Protein AF-A0AAW4ZM92-F1 (afdb_monomer_lite)

Secondary structure (DSSP, 8-state):
-PPEEEEEE-TTSHHHHTT--TTPEEEEETTB--SSHHHHHHHHHH-SEEEEEEEETTEEEEEEEE-SSTTS--SEEEEEE----S---GGGTSTTS--SS-----SSHHHHHHHHTTSS-----PPP----------TTS--PPTT----SSHHHHHHHHHHHHTT-----TT---------EEEEE--SSSEEEEEETTT--EEEEEHHHHHHS-TTT---SS-GGGGSPP---HHHHHHHHHHHHHHHHT--GGGPEEEEE-TT-PEEEEEE-TTT--EEEEEEEE-TTS-EEEEEEEETTTTEE---EEEEEEEEEEETTTTEEEEEPTTSS-EEEEE-

Sequence (343 aa):
MKDIYKITVMPNSRAENAGLRSGDILCSLNGMVFYNIEHCQDYFAKNNQIRIMVKRGNKALTYQISREHQKDPFGVTITRSSEPNSIPPLMTILSNLFLLKQGRYILVGVVAFISFLFLLNTSSNNPTPKTTVNSNIKNTDPYIPEGSLFCLSKSAFDQQISMLSSGTTQYADKCFSSGANIPITIDDRSFTGANKVTLLTNGKTWFVPYEAIHYGYKDTAKFKKDASLLAKVGLDNNQKAEICKSYIGSIFGRSPKIIEHYDTDDQGFVYVKYARKSDNSLWRYRCNFSPDNRQIIWSGFILPDQVWGRWRDEDTVTITYDDSKKLATLGIPLSTDKLTLKI

Radius of gyration: 29.54 Å; chains: 1; bounding box: 55×68×90 Å

Foldseek 3Di:
DQWWKFKDAAPPAQCVVQPDHGGWTWADKPPDGDRDQVVVVVVQLPDQKIWTWTDDPNDIDITIGGDPDSPGHNRIDIDTDDPPPDDPPPVVVVVVVPPPDDDDDDDPPPVVVVVVVVPPDDDDDDDDDPPPPPPPDDPPADDDDPPPADDPDPVSVVVVVVNVVVVRDDDDPPRADPLDPWDWAFPADDPAFWTWIATLQFRDIDTDGNCCVPVRCPPPPPPDDPCVVQAQDDDDLVRVLLVVLVQVCLQVVHDSVQKDFDDADPQGKTKIWGQDPVPRDIWIKIWDAGRSRQKIWMWTQDPPVRDTDDIPPVQIWGWDADPVQQKIWTDRRPDPDIDIDHD

Structure (mmCIF, N/CA/C/O backbone):
data_AF-A0AAW4ZM92-F1
#
_entry.id   AF-A0AAW4ZM92-F1
#
loop_
_atom_site.group_PDB
_atom_site.id
_atom_site.type_symbol
_atom_site.label_atom_id
_atom_site.label_alt_id
_atom_site.label_comp_id
_atom_site.label_asym_id
_atom_site.label_entity_id
_atom_site.label_seq_id
_atom_site.pdbx_PDB_ins_code
_atom_site.Cartn_x
_atom_site.Cartn_y
_atom_site.Cartn_z
_atom_site.occupancy
_atom_site.B_iso_or_equiv
_atom_site.auth_seq_id
_atom_site.auth_comp_id
_atom_site.auth_asym_id
_atom_site.auth_atom_id
_atom_site.pdbx_PDB_model_num
ATOM 1 N N . MET A 1 1 ? -6.250 -4.482 -14.636 1.00 50.06 1 MET A N 1
ATOM 2 C CA . MET A 1 1 ? -5.285 -5.224 -15.482 1.00 50.06 1 MET A CA 1
ATOM 3 C C . MET A 1 1 ? -3.944 -4.522 -15.410 1.00 50.06 1 MET A C 1
ATOM 5 O O . MET A 1 1 ? -3.931 -3.300 -15.400 1.00 50.06 1 MET A O 1
ATOM 9 N N . LYS A 1 2 ? -2.842 -5.268 -15.284 1.00 68.38 2 LYS A N 1
ATOM 10 C CA . LYS A 1 2 ? -1.492 -4.690 -15.328 1.00 68.38 2 LYS A CA 1
ATOM 11 C C . LYS A 1 2 ? -1.142 -4.446 -16.793 1.00 68.38 2 LYS A C 1
ATOM 13 O O . LYS A 1 2 ? -1.252 -5.376 -17.585 1.00 68.38 2 LYS A O 1
ATOM 18 N N . ASP A 1 3 ? -0.743 -3.227 -17.140 1.00 82.12 3 ASP A N 1
ATOM 19 C CA . ASP A 1 3 ? -0.302 -2.927 -18.500 1.00 82.12 3 ASP A CA 1
ATOM 20 C C . ASP A 1 3 ? 0.930 -3.752 -18.873 1.00 82.12 3 ASP A C 1
ATOM 22 O O . ASP A 1 3 ? 1.865 -3.904 -18.082 1.00 82.12 3 ASP A O 1
ATOM 26 N N . ILE A 1 4 ? 0.904 -4.305 -20.085 1.00 90.31 4 ILE A N 1
ATOM 27 C CA . ILE A 1 4 ? 1.989 -5.104 -20.646 1.00 90.31 4 ILE A CA 1
ATOM 28 C C . ILE A 1 4 ? 2.748 -4.225 -21.635 1.00 90.31 4 ILE A C 1
ATOM 30 O O . ILE A 1 4 ? 2.209 -3.813 -22.661 1.00 90.31 4 ILE A O 1
ATOM 34 N N . TYR A 1 5 ? 4.017 -3.963 -21.339 1.00 94.56 5 TYR A N 1
ATOM 35 C CA . TYR A 1 5 ? 4.899 -3.165 -22.186 1.00 94.56 5 TYR A CA 1
ATOM 36 C C . TYR A 1 5 ? 5.772 -4.084 -23.034 1.00 94.56 5 TYR A C 1
ATOM 38 O O . TYR A 1 5 ? 6.579 -4.835 -22.491 1.00 94.56 5 TYR A O 1
ATOM 46 N N . LYS A 1 6 ? 5.611 -4.039 -24.358 1.00 96.25 6 LYS A N 1
ATOM 47 C CA . LYS A 1 6 ? 6.424 -4.814 -25.303 1.00 96.25 6 LYS A CA 1
ATOM 48 C C . LYS A 1 6 ? 7.547 -3.959 -25.867 1.00 96.25 6 LYS A C 1
ATOM 50 O O . LYS A 1 6 ? 7.324 -2.822 -26.287 1.00 96.25 6 LYS A O 1
ATOM 55 N N . ILE A 1 7 ? 8.739 -4.535 -25.905 1.00 97.06 7 ILE A N 1
ATOM 56 C CA . ILE A 1 7 ? 9.934 -3.943 -26.494 1.00 97.06 7 ILE A CA 1
ATOM 57 C C . ILE A 1 7 ? 9.985 -4.275 -27.987 1.00 97.06 7 ILE A C 1
ATOM 59 O O . ILE A 1 7 ? 9.779 -5.418 -28.391 1.00 97.06 7 ILE A O 1
ATOM 63 N N . THR A 1 8 ? 10.296 -3.270 -28.797 1.00 97.50 8 THR A N 1
ATOM 64 C CA . THR A 1 8 ? 10.765 -3.397 -30.179 1.00 97.50 8 THR A CA 1
ATOM 65 C C . THR A 1 8 ? 12.226 -2.971 -30.213 1.00 97.50 8 THR A C 1
ATOM 67 O O . THR A 1 8 ? 12.572 -1.920 -29.670 1.00 97.50 8 THR A O 1
ATOM 70 N N . VAL A 1 9 ? 13.079 -3.794 -30.815 1.00 97.69 9 VAL A N 1
ATOM 71 C CA . VAL A 1 9 ? 14.525 -3.566 -30.895 1.00 97.69 9 VAL A CA 1
ATOM 72 C C . VAL A 1 9 ? 14.896 -3.175 -32.321 1.00 97.69 9 VAL A C 1
ATOM 74 O O . VAL A 1 9 ? 14.490 -3.842 -33.272 1.00 97.69 9 VAL A O 1
ATOM 77 N N . MET A 1 10 ? 15.649 -2.085 -32.465 1.00 97.38 10 MET A N 1
ATOM 78 C CA . MET A 1 10 ? 16.171 -1.637 -33.756 1.00 97.38 10 MET A CA 1
ATOM 79 C C . MET A 1 10 ? 17.358 -2.518 -34.187 1.00 97.38 10 MET A C 1
ATOM 81 O O . MET A 1 10 ? 18.225 -2.783 -33.348 1.00 97.38 10 MET A O 1
ATOM 85 N N . PRO A 1 11 ? 17.445 -2.932 -35.463 1.00 97.06 11 PRO A N 1
ATOM 86 C CA . PRO A 1 11 ? 18.608 -3.653 -35.979 1.00 97.06 11 PRO A CA 1
ATOM 87 C C . PRO A 1 11 ? 19.911 -2.859 -35.821 1.00 97.06 11 PRO A C 1
ATOM 89 O O . PRO A 1 11 ? 19.915 -1.632 -35.937 1.00 97.06 11 PRO A O 1
ATOM 92 N N . ASN A 1 12 ? 21.014 -3.565 -35.583 1.00 95.88 12 ASN A N 1
ATOM 93 C CA . ASN A 1 12 ? 22.359 -3.047 -35.324 1.00 95.88 12 ASN A CA 1
ATOM 94 C C . ASN A 1 12 ? 22.437 -2.060 -34.146 1.00 95.88 12 ASN A C 1
ATOM 96 O O . ASN A 1 12 ? 23.347 -1.233 -34.069 1.00 95.88 12 ASN A O 1
ATOM 100 N N . SER A 1 13 ? 21.475 -2.117 -33.222 1.00 97.00 13 SER A N 1
ATOM 101 C CA . SER A 1 13 ? 21.452 -1.231 -32.063 1.00 97.00 13 SER A CA 1
ATOM 102 C C . SER A 1 13 ? 22.223 -1.787 -30.872 1.00 97.00 13 SER A C 1
ATOM 104 O O . SER A 1 13 ? 22.483 -2.983 -30.752 1.00 97.00 13 SER A O 1
ATOM 106 N N . ARG A 1 14 ? 22.520 -0.909 -29.908 1.00 96.62 14 ARG A N 1
ATOM 107 C CA . ARG A 1 14 ? 23.105 -1.303 -28.619 1.00 96.62 14 ARG A CA 1
ATOM 108 C C . ARG A 1 14 ? 22.210 -2.288 -27.860 1.00 96.62 14 ARG A C 1
ATOM 110 O O . ARG A 1 14 ? 22.724 -3.183 -27.198 1.00 96.62 14 ARG A O 1
ATOM 117 N N . ALA A 1 15 ? 20.889 -2.146 -27.969 1.00 97.94 15 ALA A N 1
ATOM 118 C CA . ALA A 1 15 ? 19.943 -3.090 -27.390 1.00 97.94 15 ALA A CA 1
ATOM 119 C C . ALA A 1 15 ? 20.021 -4.478 -28.035 1.00 97.94 15 ALA A C 1
ATOM 121 O O . ALA A 1 15 ? 20.065 -5.472 -27.307 1.00 97.94 15 ALA A O 1
ATOM 122 N N . GLU A 1 16 ? 20.092 -4.555 -29.367 1.00 98.12 16 GLU A N 1
ATOM 123 C CA . GLU A 1 16 ? 20.260 -5.833 -30.071 1.00 98.12 16 GLU A CA 1
ATOM 124 C C . GLU A 1 16 ? 21.592 -6.496 -29.709 1.00 98.12 16 GLU A C 1
ATOM 126 O O . GLU A 1 16 ? 21.611 -7.666 -29.329 1.00 98.12 16 GLU A O 1
ATOM 131 N N . ASN A 1 17 ? 22.685 -5.725 -29.714 1.00 97.44 17 ASN A N 1
ATOM 132 C CA . ASN A 1 17 ? 24.022 -6.206 -29.352 1.00 97.44 17 ASN A CA 1
ATOM 133 C C . ASN A 1 17 ? 24.092 -6.723 -27.906 1.00 97.44 17 ASN A C 1
ATOM 135 O O . ASN A 1 17 ? 24.867 -7.627 -27.606 1.00 97.44 17 ASN A O 1
ATOM 139 N N . ALA A 1 18 ? 23.265 -6.181 -27.009 1.00 97.62 18 ALA A N 1
ATOM 140 C CA . ALA A 1 18 ? 23.139 -6.671 -25.640 1.00 97.62 18 ALA A CA 1
ATOM 141 C C . ALA A 1 18 ? 22.240 -7.914 -25.505 1.00 97.62 18 ALA A C 1
ATOM 143 O O . ALA A 1 18 ? 22.189 -8.513 -24.434 1.00 97.62 18 ALA A O 1
ATOM 144 N N . GLY A 1 19 ? 21.538 -8.323 -26.565 1.00 98.19 19 GLY A N 1
ATOM 145 C CA . GLY A 1 19 ? 20.712 -9.531 -26.600 1.00 98.19 19 GLY A CA 1
ATOM 146 C C . GLY A 1 19 ? 19.222 -9.322 -26.303 1.00 98.19 19 GLY A C 1
ATOM 147 O O . GLY A 1 19 ? 18.495 -10.315 -26.130 1.00 98.19 19 GLY A O 1
ATOM 148 N N . LEU A 1 20 ? 18.744 -8.071 -26.257 1.00 98.19 20 LEU A N 1
ATOM 149 C CA . LEU A 1 20 ? 17.306 -7.776 -26.254 1.00 98.19 20 LEU A CA 1
ATOM 150 C C . LEU A 1 20 ? 16.683 -8.197 -27.586 1.00 98.19 20 LEU A C 1
ATOM 152 O O . LEU A 1 20 ? 17.324 -8.139 -28.633 1.00 98.19 20 LEU A O 1
ATOM 156 N N . ARG A 1 21 ? 15.416 -8.618 -27.556 1.00 98.38 21 ARG A N 1
ATOM 157 C CA . ARG A 1 21 ? 14.679 -9.032 -28.758 1.00 98.38 21 ARG A CA 1
ATOM 158 C C . ARG A 1 21 ? 13.322 -8.351 -28.825 1.00 98.38 21 ARG A C 1
ATOM 160 O O . ARG A 1 21 ? 12.663 -8.147 -27.806 1.00 98.38 21 ARG A O 1
ATOM 167 N N . SER A 1 22 ? 12.879 -8.049 -30.043 1.00 97.88 22 SER A N 1
ATOM 168 C CA . SER A 1 22 ? 11.507 -7.599 -30.280 1.00 97.88 22 SER A CA 1
ATOM 169 C C . SER A 1 22 ? 10.513 -8.640 -29.753 1.00 97.88 22 SER A C 1
ATOM 171 O O . SER A 1 22 ? 10.646 -9.831 -30.028 1.00 97.88 22 SER A O 1
ATOM 173 N N . GLY A 1 23 ? 9.532 -8.187 -28.971 1.00 96.44 23 GLY A N 1
ATOM 174 C CA . GLY A 1 23 ? 8.559 -9.035 -28.276 1.00 96.44 23 GLY A CA 1
ATOM 175 C C . GLY A 1 23 ? 8.869 -9.297 -26.799 1.00 96.44 23 GLY A C 1
ATOM 176 O O . GLY A 1 23 ? 7.995 -9.805 -26.095 1.00 96.44 23 GLY A O 1
ATOM 177 N N . ASP A 1 24 ? 10.052 -8.919 -26.304 1.00 97.75 24 ASP A N 1
ATOM 178 C CA . ASP A 1 24 ? 10.350 -8.953 -24.870 1.00 97.75 24 ASP A CA 1
ATOM 179 C C . ASP A 1 24 ? 9.362 -8.080 -24.081 1.00 97.75 24 ASP A C 1
ATOM 181 O O . ASP A 1 24 ? 9.030 -6.963 -24.484 1.00 97.75 24 ASP A O 1
ATOM 185 N N . ILE A 1 25 ? 8.891 -8.585 -22.940 1.00 96.06 25 ILE A N 1
ATOM 186 C CA . ILE A 1 25 ? 7.999 -7.844 -22.043 1.00 96.06 25 ILE A CA 1
ATOM 187 C C . ILE A 1 25 ? 8.859 -7.098 -21.029 1.00 96.06 25 ILE A C 1
ATOM 189 O O . ILE A 1 25 ? 9.547 -7.728 -20.229 1.00 96.06 25 ILE A O 1
ATOM 193 N N . LEU A 1 26 ? 8.799 -5.771 -21.019 1.00 96.12 26 LEU A N 1
ATOM 194 C CA . LEU A 1 26 ? 9.512 -4.960 -20.041 1.00 96.12 26 LEU A CA 1
ATOM 195 C C . LEU A 1 26 ? 8.933 -5.162 -18.630 1.00 96.12 26 LEU A C 1
ATOM 197 O O . LEU A 1 26 ? 7.740 -4.958 -18.401 1.00 96.12 26 LEU A O 1
ATOM 201 N N . CYS A 1 27 ? 9.799 -5.512 -17.677 1.00 92.81 27 CYS A N 1
ATOM 202 C CA . CYS A 1 27 ? 9.453 -5.666 -16.264 1.00 92.81 27 CYS A CA 1
ATOM 203 C C . CYS A 1 27 ? 9.911 -4.464 -15.425 1.00 92.81 27 CYS A C 1
ATOM 205 O O . CYS A 1 27 ? 9.129 -3.953 -14.623 1.00 92.81 27 CYS A O 1
ATOM 207 N N . SER A 1 28 ? 11.167 -4.028 -15.588 1.00 94.38 28 SER A N 1
ATOM 208 C CA . SER A 1 28 ? 11.732 -2.884 -14.858 1.00 94.38 28 SER A CA 1
ATOM 209 C C . SER A 1 28 ? 12.954 -2.272 -15.555 1.00 94.38 28 SER A C 1
ATOM 211 O O . SER A 1 28 ? 13.621 -2.932 -16.356 1.00 94.38 28 SER A O 1
ATOM 213 N N . LEU A 1 29 ? 13.263 -1.012 -15.223 1.00 95.12 29 LEU A N 1
ATOM 214 C CA . LEU A 1 29 ? 14.519 -0.331 -15.576 1.00 95.12 29 LEU A CA 1
ATOM 215 C C . LEU A 1 29 ? 15.226 0.097 -14.290 1.00 95.12 29 LEU A C 1
ATOM 217 O O . LEU A 1 29 ? 14.628 0.778 -13.463 1.00 95.12 29 LEU A O 1
ATOM 221 N N . ASN A 1 30 ? 16.480 -0.312 -14.099 1.00 93.06 30 ASN A N 1
ATOM 222 C CA . ASN A 1 30 ? 17.261 -0.056 -12.883 1.00 93.06 30 ASN A CA 1
ATOM 223 C C . ASN A 1 30 ? 16.500 -0.424 -11.590 1.00 93.06 30 ASN A C 1
ATOM 225 O O . ASN A 1 30 ? 16.602 0.259 -10.578 1.00 93.06 30 ASN A O 1
ATOM 229 N N . GLY A 1 31 ? 15.703 -1.499 -11.633 1.00 85.75 31 GLY A N 1
ATOM 230 C CA . GLY A 1 31 ? 14.869 -1.949 -10.511 1.00 85.75 31 GLY A CA 1
ATOM 231 C C . GLY A 1 31 ? 13.532 -1.211 -10.353 1.00 85.75 31 GLY A C 1
ATOM 232 O O . GLY A 1 31 ? 12.695 -1.654 -9.573 1.00 85.75 31 GLY A O 1
ATOM 233 N N . MET A 1 32 ? 13.277 -0.143 -11.115 1.00 80.25 32 MET A N 1
ATOM 234 C CA . MET A 1 32 ? 12.014 0.602 -11.076 1.00 80.25 32 MET A CA 1
ATOM 235 C C . MET A 1 32 ? 10.966 0.015 -12.021 1.00 80.25 32 MET A C 1
ATOM 237 O O . MET A 1 32 ? 11.255 -0.307 -13.174 1.00 80.25 32 MET A O 1
ATOM 241 N N . VAL A 1 33 ? 9.730 -0.095 -11.533 1.00 86.31 33 VAL A N 1
ATOM 242 C CA . VAL A 1 33 ? 8.562 -0.541 -12.307 1.00 86.31 33 VAL A CA 1
ATOM 243 C C . VAL A 1 33 ? 7.824 0.681 -12.850 1.00 86.31 33 VAL A C 1
ATOM 245 O O . VAL A 1 33 ? 7.601 1.646 -12.122 1.00 86.31 33 VAL A O 1
ATOM 248 N N . PHE A 1 34 ? 7.423 0.628 -14.118 1.00 78.75 34 PHE A N 1
ATOM 249 C CA . PHE A 1 34 ? 6.761 1.733 -14.811 1.00 78.75 34 PHE A CA 1
ATOM 250 C C . PHE A 1 34 ? 5.279 1.421 -15.046 1.00 78.75 34 PHE A C 1
ATOM 252 O O . PHE A 1 34 ? 4.915 0.278 -15.325 1.00 78.75 34 PHE A O 1
ATOM 259 N N . TYR A 1 35 ? 4.435 2.449 -14.922 1.00 77.62 35 TYR A N 1
ATOM 260 C CA . TYR A 1 35 ? 2.975 2.352 -15.074 1.00 77.62 35 TYR A CA 1
ATOM 261 C C . TYR A 1 35 ? 2.434 3.120 -16.278 1.00 77.62 35 TYR A C 1
ATOM 263 O O . TYR A 1 35 ? 1.264 2.961 -16.604 1.00 77.62 35 TYR A O 1
ATOM 271 N N . ASN A 1 36 ? 3.267 3.922 -16.939 1.00 85.69 36 ASN A N 1
ATOM 272 C CA . ASN A 1 36 ? 2.930 4.599 -18.182 1.00 85.69 36 ASN A CA 1
ATOM 273 C C . ASN A 1 36 ? 4.134 4.557 -19.139 1.00 85.69 36 ASN A C 1
ATOM 275 O O . ASN A 1 36 ? 5.277 4.315 -18.726 1.00 85.69 36 ASN A O 1
ATOM 279 N N . ILE A 1 37 ? 3.858 4.727 -20.430 1.00 90.38 37 ILE A N 1
ATOM 280 C CA . ILE A 1 37 ? 4.867 4.632 -21.487 1.00 90.38 37 ILE A CA 1
ATOM 281 C C . ILE A 1 37 ? 5.754 5.880 -21.515 1.00 90.38 37 ILE A C 1
ATOM 283 O O . ILE A 1 37 ? 6.955 5.766 -21.756 1.00 90.38 37 ILE A O 1
ATOM 287 N N . GLU A 1 38 ? 5.186 7.040 -21.186 1.00 88.38 38 GLU A N 1
ATOM 288 C CA . GLU A 1 38 ? 5.845 8.343 -21.204 1.00 88.38 38 GLU A CA 1
ATOM 289 C C . GLU A 1 38 ? 6.995 8.381 -20.196 1.00 88.38 38 GLU A C 1
ATOM 291 O O . GLU A 1 38 ? 8.122 8.694 -20.560 1.00 88.38 38 GLU A O 1
ATOM 296 N N . HIS A 1 39 ? 6.765 7.952 -18.950 1.00 88.25 39 HIS A N 1
ATOM 297 C CA . HIS A 1 39 ? 7.803 7.890 -17.918 1.00 88.25 39 HIS A CA 1
ATOM 298 C C . HIS A 1 39 ? 8.914 6.911 -18.298 1.00 88.25 39 HIS A C 1
ATOM 300 O O . HIS A 1 39 ? 10.080 7.130 -17.976 1.00 88.25 39 HIS A O 1
ATOM 306 N N . CYS A 1 40 ? 8.564 5.835 -19.003 1.00 90.38 40 CYS A N 1
ATOM 307 C CA . CYS A 1 40 ? 9.544 4.877 -19.477 1.00 90.38 40 CYS A CA 1
ATOM 308 C C . CYS A 1 40 ? 10.446 5.490 -20.559 1.00 90.38 40 CYS A C 1
ATOM 310 O O . CYS A 1 40 ? 11.669 5.415 -20.453 1.00 90.38 40 CYS A O 1
ATOM 312 N N . GLN A 1 41 ? 9.858 6.157 -21.555 1.00 90.56 41 GLN A N 1
ATOM 313 C CA . GLN A 1 41 ? 10.590 6.862 -22.612 1.00 90.56 41 GLN A CA 1
ATOM 314 C C . GLN A 1 41 ? 11.464 7.992 -22.048 1.00 90.56 41 GLN A C 1
ATOM 316 O O . GLN A 1 41 ? 12.645 8.084 -22.390 1.00 90.56 41 GLN A O 1
ATOM 321 N N . ASP A 1 42 ? 10.930 8.776 -21.111 1.00 91.00 42 ASP A N 1
ATOM 322 C CA . ASP A 1 42 ? 11.667 9.795 -20.361 1.00 91.00 42 ASP A CA 1
ATOM 323 C C . ASP A 1 42 ? 12.883 9.208 -19.640 1.00 91.00 42 ASP A C 1
ATOM 325 O O . ASP A 1 42 ? 13.963 9.808 -19.613 1.00 91.00 42 ASP A O 1
ATOM 329 N N . TYR A 1 43 ? 12.726 8.016 -19.061 1.00 93.38 43 TYR A N 1
ATOM 330 C CA . TYR A 1 43 ? 13.808 7.334 -18.368 1.00 93.38 43 TYR A CA 1
ATOM 331 C C . TYR A 1 43 ? 14.938 6.938 -19.325 1.00 93.38 43 TYR A C 1
ATOM 333 O O . TYR A 1 43 ? 16.111 7.167 -19.017 1.00 93.38 43 TYR A O 1
ATOM 341 N N . PHE A 1 44 ? 14.604 6.411 -20.507 1.00 93.38 44 PHE A N 1
ATOM 342 C CA . PHE A 1 44 ? 15.588 6.148 -21.561 1.00 93.38 44 PHE A CA 1
ATOM 343 C C . PHE A 1 44 ? 16.286 7.429 -22.034 1.00 93.38 44 PHE A C 1
ATOM 345 O O . PHE A 1 44 ? 17.492 7.417 -22.267 1.00 93.38 44 PHE A O 1
ATOM 352 N N . ALA A 1 45 ? 15.566 8.548 -22.131 1.00 91.88 45 ALA A N 1
ATOM 353 C CA . ALA A 1 45 ? 16.134 9.818 -22.575 1.00 91.88 45 ALA A CA 1
ATOM 354 C C . ALA A 1 45 ? 17.139 10.418 -21.570 1.00 91.88 45 ALA A C 1
ATOM 356 O O . ALA A 1 45 ? 18.124 11.037 -21.980 1.00 91.88 45 ALA A O 1
ATOM 357 N N . LYS A 1 46 ? 16.931 10.215 -20.263 1.00 93.81 46 LYS A N 1
ATOM 358 C CA . LYS A 1 46 ? 17.732 10.843 -19.193 1.00 93.81 46 LYS A CA 1
ATOM 359 C C . LYS A 1 46 ? 18.968 10.047 -18.768 1.00 93.81 46 LYS A C 1
ATOM 361 O O . LYS A 1 46 ? 19.897 10.634 -18.225 1.00 93.81 46 LYS A O 1
ATOM 366 N N . ASN A 1 47 ? 19.013 8.737 -19.009 1.00 94.94 47 ASN A N 1
ATOM 367 C CA . ASN A 1 47 ? 20.073 7.873 -18.480 1.00 94.94 47 ASN A CA 1
ATOM 368 C C . ASN A 1 47 ? 21.058 7.434 -19.569 1.00 94.94 47 ASN A C 1
ATOM 370 O O . ASN A 1 47 ? 20.655 7.133 -20.687 1.00 94.94 47 ASN A O 1
ATOM 374 N N . ASN A 1 48 ? 22.352 7.363 -19.243 1.00 96.31 48 ASN A N 1
ATOM 375 C CA . ASN A 1 48 ? 23.378 6.841 -20.160 1.00 96.31 48 ASN A CA 1
ATOM 376 C C . ASN A 1 48 ? 23.644 5.346 -19.976 1.00 96.31 48 ASN A C 1
ATOM 378 O O . ASN A 1 48 ? 24.187 4.710 -20.873 1.00 96.31 48 ASN A O 1
ATOM 382 N N . GLN A 1 49 ? 23.217 4.775 -18.850 1.00 97.06 49 GLN A N 1
ATOM 383 C CA . GLN A 1 49 ? 23.343 3.357 -18.548 1.00 97.06 49 GLN A CA 1
ATOM 384 C C . GLN A 1 49 ? 22.058 2.850 -17.904 1.00 97.06 49 GLN A C 1
ATOM 386 O O . GLN A 1 49 ? 21.533 3.452 -16.964 1.00 97.06 49 GLN A O 1
ATOM 391 N N . ILE A 1 50 ? 21.539 1.743 -18.427 1.00 97.06 50 ILE A N 1
ATOM 392 C CA . ILE A 1 50 ? 20.256 1.189 -18.008 1.00 97.06 50 ILE A CA 1
ATOM 393 C C . ILE A 1 50 ? 20.380 -0.325 -17.877 1.00 97.06 50 ILE A C 1
ATOM 395 O O . ILE A 1 50 ? 20.771 -1.025 -18.812 1.00 97.06 50 ILE A O 1
ATOM 399 N N . ARG A 1 51 ? 20.010 -0.832 -16.702 1.00 97.38 51 ARG A N 1
ATOM 400 C CA . ARG A 1 51 ? 19.743 -2.243 -16.445 1.00 97.38 51 ARG A CA 1
ATOM 401 C C . ARG A 1 51 ? 18.278 -2.524 -16.759 1.00 97.38 51 ARG A C 1
ATOM 403 O O . ARG A 1 51 ? 17.396 -2.021 -16.073 1.00 97.38 51 ARG A O 1
ATOM 410 N N . ILE A 1 52 ? 18.015 -3.321 -17.780 1.00 97.69 52 ILE A N 1
ATOM 411 C CA . ILE A 1 52 ? 16.675 -3.632 -18.273 1.00 97.69 52 ILE A CA 1
ATOM 412 C C . ILE A 1 52 ? 16.339 -5.056 -17.866 1.00 97.69 52 ILE A C 1
ATOM 414 O O . ILE A 1 52 ? 17.014 -5.993 -18.288 1.00 97.69 52 ILE A O 1
ATOM 418 N N . MET A 1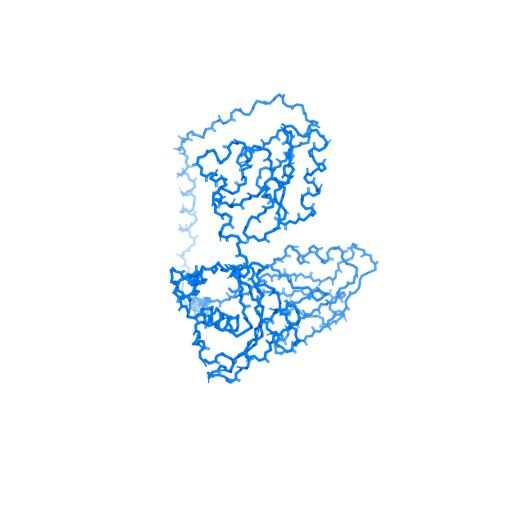 53 ? 15.290 -5.221 -17.067 1.00 96.88 53 MET A N 1
ATOM 419 C CA . MET A 1 53 ? 14.741 -6.535 -16.760 1.00 96.88 53 MET A CA 1
ATOM 420 C C . MET A 1 53 ? 13.534 -6.791 -17.652 1.00 96.88 53 MET A C 1
ATOM 422 O O . MET A 1 53 ? 12.597 -5.989 -17.683 1.00 96.88 53 MET A O 1
ATOM 426 N N . VAL A 1 54 ? 13.543 -7.918 -18.357 1.00 97.88 54 VAL A N 1
ATOM 427 C CA . VAL A 1 54 ? 12.466 -8.323 -19.262 1.00 97.88 54 VAL A CA 1
ATOM 428 C C . VAL A 1 54 ? 12.003 -9.743 -18.974 1.00 97.88 54 VAL A C 1
ATOM 430 O O . VAL A 1 54 ? 12.723 -10.549 -18.385 1.00 97.88 54 VAL A O 1
ATOM 433 N N . LYS A 1 55 ? 10.801 -10.071 -19.436 1.00 96.38 55 LYS A N 1
ATOM 434 C CA . LYS A 1 55 ? 10.275 -11.430 -19.492 1.00 96.38 55 LYS A CA 1
ATOM 435 C C . LYS A 1 55 ? 10.218 -11.894 -20.947 1.00 96.38 55 LYS A C 1
ATOM 437 O O . LYS A 1 55 ? 9.561 -11.268 -21.777 1.00 96.38 55 LYS A O 1
ATOM 442 N N . ARG A 1 56 ? 10.874 -13.023 -21.230 1.00 97.56 56 ARG A N 1
ATOM 443 C CA . ARG A 1 56 ? 10.858 -13.715 -22.527 1.00 97.56 56 ARG A CA 1
ATOM 444 C C . ARG A 1 56 ? 10.333 -15.133 -22.316 1.00 97.56 56 ARG A C 1
ATOM 446 O O . ARG A 1 56 ? 11.013 -15.980 -21.732 1.00 97.56 56 ARG A O 1
ATOM 453 N N . GLY A 1 57 ? 9.094 -15.383 -22.738 1.00 95.25 57 GLY A N 1
ATOM 454 C CA . GLY A 1 57 ? 8.375 -16.605 -22.365 1.00 95.25 57 GLY A CA 1
ATOM 455 C C . GLY A 1 57 ? 8.244 -16.715 -20.841 1.00 95.25 57 GLY A C 1
ATOM 456 O O . GLY A 1 57 ? 7.722 -15.807 -20.198 1.00 95.25 57 GLY A O 1
ATOM 457 N N . ASN A 1 58 ? 8.764 -17.797 -20.256 1.00 93.06 58 ASN A N 1
ATOM 458 C CA . ASN A 1 58 ? 8.731 -18.040 -18.805 1.00 93.06 58 ASN A CA 1
ATOM 459 C C . ASN A 1 58 ? 10.011 -17.616 -18.065 1.00 93.06 58 ASN A C 1
ATOM 461 O O . ASN A 1 58 ? 10.112 -17.836 -16.861 1.00 93.06 58 ASN A O 1
ATOM 465 N N . LYS A 1 59 ? 10.991 -17.024 -18.757 1.00 94.56 59 LYS A N 1
ATOM 466 C CA . LYS A 1 59 ? 12.270 -16.623 -18.158 1.00 94.56 59 LYS A CA 1
ATOM 467 C C . LYS A 1 59 ? 12.314 -15.115 -17.923 1.00 94.56 59 LYS A C 1
ATOM 469 O O . LYS A 1 59 ? 11.924 -14.343 -18.800 1.00 94.56 59 LYS A O 1
ATOM 474 N N . ALA A 1 60 ? 12.819 -14.716 -16.758 1.00 94.56 60 ALA A N 1
ATOM 475 C CA . ALA A 1 60 ? 13.241 -13.347 -16.487 1.00 94.56 60 ALA A CA 1
ATOM 476 C C . ALA A 1 60 ? 14.706 -13.191 -16.912 1.00 94.56 60 ALA A C 1
ATOM 478 O O . ALA A 1 60 ? 15.539 -14.033 -16.577 1.00 94.56 60 ALA A O 1
ATOM 479 N N . LEU A 1 61 ? 15.002 -12.149 -17.681 1.00 97.19 61 LEU A N 1
ATOM 480 C CA . LEU A 1 61 ? 16.328 -11.864 -18.222 1.00 97.19 61 LEU A CA 1
ATOM 481 C C . LEU A 1 61 ? 16.702 -10.425 -17.874 1.00 97.19 61 LEU A C 1
ATOM 483 O O . LEU A 1 61 ? 15.843 -9.543 -17.887 1.00 97.19 61 LEU A O 1
ATOM 487 N N . THR A 1 62 ? 17.981 -10.196 -17.591 1.00 97.44 62 THR A N 1
ATOM 488 C CA . THR A 1 62 ? 18.508 -8.874 -17.245 1.00 97.44 62 THR A CA 1
ATOM 489 C C . THR A 1 62 ? 19.608 -8.499 -18.219 1.00 97.44 62 THR A C 1
ATOM 491 O O . THR A 1 62 ? 20.562 -9.251 -18.404 1.00 97.44 62 THR A O 1
ATOM 494 N N . TYR A 1 63 ? 19.481 -7.315 -18.803 1.00 98.00 63 TYR A N 1
ATOM 495 C CA . TYR A 1 63 ? 20.427 -6.745 -19.749 1.00 98.00 63 TYR A CA 1
ATOM 496 C C . TYR A 1 63 ? 20.977 -5.439 -19.204 1.00 98.00 63 TYR A C 1
ATOM 498 O O . TYR A 1 63 ? 20.275 -4.714 -18.503 1.00 98.00 63 TYR A O 1
ATOM 506 N N . GLN A 1 64 ? 22.220 -5.119 -19.532 1.00 97.69 64 GLN A N 1
ATOM 507 C CA . GLN A 1 64 ? 22.821 -3.836 -19.200 1.00 97.69 64 GLN A CA 1
ATOM 508 C C . GLN A 1 64 ? 23.284 -3.182 -20.491 1.00 97.69 64 GLN A C 1
ATOM 510 O O . GLN A 1 64 ? 24.114 -3.740 -21.203 1.00 97.69 64 GLN A O 1
ATOM 515 N N . ILE A 1 65 ? 22.722 -2.016 -20.792 1.00 97.38 65 ILE A N 1
ATOM 516 C CA . ILE A 1 65 ? 23.061 -1.246 -21.985 1.00 97.38 65 ILE A CA 1
ATOM 517 C C . ILE A 1 65 ? 23.585 0.123 -21.587 1.00 97.38 65 ILE A C 1
ATOM 519 O O . ILE A 1 65 ? 23.042 0.765 -20.687 1.00 97.38 65 ILE A O 1
ATOM 523 N N . SER A 1 66 ? 24.630 0.566 -22.279 1.00 96.88 66 SER A N 1
ATOM 524 C CA . SER A 1 66 ? 25.252 1.871 -22.073 1.00 96.88 66 SER A CA 1
ATOM 525 C C . SER A 1 66 ? 25.424 2.583 -23.405 1.00 96.88 66 SER A C 1
ATOM 527 O O . SER A 1 66 ? 25.761 1.945 -24.405 1.00 96.88 66 SER A O 1
ATOM 529 N N . ARG A 1 67 ? 25.226 3.899 -23.412 1.00 95.00 67 ARG A N 1
ATOM 530 C CA . ARG A 1 67 ? 25.530 4.788 -24.537 1.00 95.00 67 ARG A CA 1
ATOM 531 C C . ARG A 1 67 ? 26.646 5.755 -24.172 1.00 95.00 67 ARG A C 1
ATOM 533 O O . ARG A 1 67 ? 26.811 6.100 -23.005 1.00 95.00 67 ARG A O 1
ATOM 540 N N . GLU A 1 68 ? 27.401 6.157 -25.181 1.00 90.56 68 GLU A N 1
ATOM 541 C CA . GLU A 1 68 ? 28.556 7.036 -25.016 1.00 90.56 68 GLU A CA 1
ATOM 542 C C . GLU A 1 68 ? 28.118 8.498 -24.930 1.00 90.56 68 GLU A C 1
ATOM 544 O O . GLU A 1 68 ? 28.546 9.228 -24.036 1.00 90.56 68 GLU A O 1
ATOM 549 N N . HIS A 1 69 ? 27.164 8.893 -25.776 1.00 92.19 69 HIS A N 1
ATOM 550 C CA . HIS A 1 69 ? 26.564 10.218 -25.735 1.00 92.19 69 HIS A CA 1
ATOM 551 C C . HIS A 1 69 ? 25.071 10.150 -25.422 1.00 92.19 69 HIS A C 1
ATOM 553 O O . HIS A 1 69 ? 24.357 9.257 -25.871 1.00 92.19 69 HIS A O 1
ATOM 559 N N . GLN A 1 70 ? 24.559 11.146 -24.692 1.00 87.00 70 GLN A N 1
ATOM 560 C CA . GLN A 1 70 ? 23.143 11.209 -24.304 1.00 87.00 70 GLN A CA 1
ATOM 561 C C . GLN A 1 70 ? 22.188 11.293 -25.511 1.00 87.00 70 GLN A C 1
ATOM 563 O O . GLN A 1 70 ? 21.013 10.951 -25.405 1.00 87.00 70 GLN A O 1
ATOM 568 N N . LYS A 1 71 ? 22.674 11.746 -26.670 1.00 88.94 71 LYS A N 1
ATOM 569 C CA . LYS A 1 71 ? 21.882 11.798 -27.905 1.00 88.94 71 LYS A CA 1
ATOM 570 C C . LYS A 1 71 ? 21.792 10.447 -28.616 1.00 88.94 71 LYS A C 1
ATOM 572 O O . LYS A 1 71 ? 20.902 10.276 -29.444 1.00 88.94 71 LYS A O 1
ATOM 577 N N . ASP A 1 72 ? 22.656 9.492 -28.282 1.00 90.19 72 ASP A N 1
ATOM 578 C CA . ASP A 1 72 ? 22.650 8.190 -28.935 1.00 90.19 72 ASP A CA 1
ATOM 579 C C . ASP A 1 72 ? 21.409 7.398 -28.494 1.00 90.19 72 ASP A C 1
ATOM 581 O O . ASP A 1 72 ? 21.129 7.278 -27.288 1.00 90.19 72 ASP A O 1
ATOM 585 N N . PRO A 1 73 ? 20.642 6.827 -29.435 1.00 93.62 73 PRO A N 1
ATOM 586 C CA . PRO A 1 73 ? 19.524 5.976 -29.083 1.00 93.62 73 PRO A CA 1
ATOM 587 C C . PRO A 1 73 ? 20.031 4.631 -28.555 1.00 93.62 73 PRO A C 1
ATOM 589 O O . PRO A 1 73 ? 20.970 4.034 -29.081 1.00 93.62 73 PRO A O 1
ATOM 592 N N . PHE A 1 74 ? 19.339 4.083 -27.557 1.00 95.81 74 PHE A N 1
ATOM 593 C CA . PHE A 1 74 ? 19.548 2.693 -27.143 1.00 95.81 74 PHE A CA 1
ATOM 594 C C . PHE A 1 74 ? 19.062 1.681 -28.197 1.00 95.81 74 PHE A C 1
ATOM 596 O O . PHE A 1 74 ? 19.454 0.518 -28.153 1.00 95.81 74 PHE A O 1
ATOM 603 N N . GLY A 1 75 ? 18.219 2.122 -29.140 1.00 96.75 75 GLY A N 1
ATOM 604 C CA . GLY A 1 75 ? 17.557 1.274 -30.135 1.00 96.75 75 GLY A CA 1
ATOM 605 C C . GLY A 1 75 ? 16.413 0.443 -29.562 1.00 96.75 75 GLY A C 1
ATOM 606 O O . GLY A 1 75 ? 16.188 -0.684 -29.992 1.00 96.75 75 GLY A O 1
ATOM 607 N N . VAL A 1 76 ? 15.711 0.999 -28.574 1.00 96.88 76 VAL A N 1
ATOM 608 C CA . VAL A 1 76 ? 14.537 0.404 -27.933 1.00 96.88 76 VAL A CA 1
ATOM 609 C C . VAL A 1 76 ? 13.341 1.314 -28.172 1.00 96.88 76 VAL A C 1
ATOM 611 O O . VAL A 1 76 ? 13.397 2.506 -27.877 1.00 96.88 76 VAL A O 1
ATOM 614 N N . THR A 1 77 ? 12.241 0.744 -28.645 1.00 96.25 77 THR A N 1
ATOM 615 C CA . THR A 1 77 ? 10.923 1.383 -28.637 1.00 96.25 77 THR A CA 1
ATOM 616 C C . THR A 1 77 ? 9.986 0.546 -27.784 1.00 96.25 77 THR A C 1
ATOM 618 O O . THR A 1 77 ? 9.988 -0.680 -27.867 1.00 96.25 77 THR A O 1
ATOM 621 N N . ILE A 1 78 ? 9.187 1.197 -26.946 1.00 95.31 78 ILE A N 1
ATOM 622 C CA . ILE A 1 78 ? 8.228 0.520 -26.073 1.00 95.31 78 ILE A CA 1
ATOM 623 C C . ILE A 1 78 ? 6.838 0.780 -26.611 1.00 95.31 78 ILE A C 1
ATOM 625 O O . ILE A 1 78 ? 6.529 1.896 -27.011 1.00 95.31 78 ILE A O 1
ATOM 629 N N . THR A 1 79 ? 6.008 -0.253 -26.620 1.00 94.75 79 THR A N 1
ATOM 630 C CA . THR A 1 79 ? 4.598 -0.158 -26.991 1.00 94.75 79 THR A CA 1
ATOM 631 C C . THR A 1 79 ? 3.749 -0.773 -25.891 1.00 94.75 79 THR A C 1
ATOM 633 O O . THR A 1 79 ? 4.123 -1.779 -25.279 1.00 94.75 79 THR A O 1
ATOM 636 N N . ARG A 1 80 ? 2.599 -0.159 -25.608 1.00 92.88 80 ARG A N 1
ATOM 637 C CA . ARG A 1 80 ? 1.595 -0.749 -24.723 1.00 92.88 80 ARG A CA 1
ATOM 638 C C . ARG A 1 80 ? 0.861 -1.824 -25.516 1.00 92.88 80 ARG A C 1
ATOM 640 O O . ARG A 1 80 ? 0.186 -1.517 -26.493 1.00 92.88 80 ARG A O 1
ATOM 647 N N . SER A 1 81 ? 0.998 -3.082 -25.110 1.00 85.69 81 SER A N 1
ATOM 648 C CA . SER A 1 81 ? 0.144 -4.148 -25.620 1.00 85.69 81 SER A CA 1
ATOM 649 C C . SER A 1 81 ? -1.167 -4.070 -24.850 1.00 85.69 81 SER A C 1
ATOM 651 O O . SER A 1 81 ? -1.219 -4.464 -23.686 1.00 85.69 81 SER A O 1
ATOM 653 N N . SER A 1 82 ? -2.233 -3.588 -25.485 1.00 76.25 82 SER A N 1
ATOM 654 C CA . SER A 1 82 ? -3.565 -4.040 -25.088 1.00 76.25 82 SER A CA 1
ATOM 655 C C . SER A 1 82 ? -3.592 -5.561 -25.277 1.00 76.25 82 SER A C 1
ATOM 657 O O . SER A 1 82 ? -3.079 -6.082 -26.273 1.00 76.25 82 SER A O 1
ATOM 659 N N . GLU A 1 83 ? -4.068 -6.314 -24.286 1.00 51.38 83 GLU A N 1
ATOM 660 C CA . GLU A 1 83 ? -4.310 -7.741 -24.501 1.00 51.38 83 GLU A CA 1
ATOM 661 C C . GLU A 1 83 ? -5.323 -7.903 -25.644 1.00 51.38 83 GLU A C 1
ATOM 663 O O . GLU A 1 83 ? -6.338 -7.198 -25.660 1.00 51.38 83 GLU A O 1
ATOM 668 N N . PRO A 1 84 ? -5.102 -8.831 -26.589 1.00 46.62 84 PRO A N 1
ATOM 669 C CA . PRO A 1 84 ? -6.124 -9.199 -27.547 1.00 46.62 84 PRO A CA 1
ATOM 670 C C . PRO A 1 84 ? -7.142 -10.104 -26.839 1.00 46.62 84 PRO A C 1
ATOM 672 O O . PRO A 1 84 ? -7.131 -11.314 -27.016 1.00 46.62 84 PRO A O 1
ATOM 675 N N . ASN A 1 85 ? -8.047 -9.523 -26.050 1.00 42.56 85 ASN A N 1
ATOM 676 C CA . ASN A 1 85 ? -9.298 -10.193 -25.663 1.00 42.56 85 ASN A CA 1
ATOM 677 C C . ASN A 1 85 ? -10.407 -9.910 -26.686 1.00 42.56 85 ASN A C 1
ATOM 679 O O . ASN A 1 85 ? -11.570 -9.725 -26.342 1.00 42.56 85 ASN A O 1
ATOM 683 N N . SER A 1 86 ? -10.051 -9.881 -27.968 1.00 40.66 86 SER A N 1
ATOM 684 C CA . SER A 1 86 ? -11.010 -10.085 -29.045 1.00 40.66 86 SER A CA 1
ATOM 685 C C . SER A 1 86 ? -10.462 -11.183 -29.939 1.00 40.66 86 SER A C 1
ATOM 687 O O . SER A 1 86 ? -9.434 -11.038 -30.598 1.00 40.66 86 SER A O 1
ATOM 689 N N . ILE A 1 87 ? -11.155 -12.318 -29.904 1.00 43.09 87 ILE A N 1
ATOM 690 C CA . ILE A 1 87 ? -11.128 -13.313 -30.970 1.00 43.09 87 ILE A CA 1
ATOM 691 C C . ILE A 1 87 ? -11.260 -12.515 -32.277 1.00 43.09 87 ILE A C 1
ATOM 693 O O . ILE A 1 87 ? -12.213 -11.734 -32.382 1.00 43.09 87 ILE A O 1
ATOM 697 N N . PRO A 1 88 ? -10.328 -12.623 -33.242 1.00 41.72 88 PRO A N 1
ATOM 698 C CA . PRO A 1 88 ? -10.529 -11.971 -34.525 1.00 41.72 88 PRO A CA 1
ATOM 699 C C . PRO A 1 88 ? -11.870 -12.477 -35.067 1.00 41.72 88 PRO A C 1
ATOM 701 O O . PRO A 1 88 ? -12.096 -13.691 -35.041 1.00 41.72 88 PRO A O 1
ATOM 704 N N . PRO A 1 89 ? -12.795 -11.600 -35.499 1.00 37.59 89 PRO A N 1
ATOM 705 C CA . PRO A 1 89 ? -14.025 -12.075 -36.102 1.00 37.59 89 PRO A CA 1
ATOM 706 C C . PRO A 1 89 ? -13.640 -13.043 -37.221 1.00 37.59 89 PRO A C 1
ATOM 708 O O . PRO A 1 89 ? -12.781 -12.738 -38.049 1.00 37.59 89 PRO A O 1
ATOM 711 N N . LEU A 1 90 ? -14.280 -14.213 -37.235 1.00 40.78 90 LEU A N 1
ATOM 712 C CA . LEU A 1 90 ? -14.093 -15.316 -38.190 1.00 40.78 90 LEU A CA 1
ATOM 713 C C . LEU A 1 90 ? -14.196 -14.880 -39.678 1.00 40.78 90 LEU A C 1
ATOM 715 O O . LEU A 1 90 ? -13.970 -15.669 -40.589 1.00 40.78 90 LEU A O 1
ATOM 719 N N . MET A 1 91 ? -14.520 -13.612 -39.933 1.00 39.81 91 MET A N 1
ATOM 720 C CA . MET A 1 91 ? -14.698 -12.985 -41.237 1.00 39.81 91 MET A CA 1
ATOM 721 C C . MET A 1 91 ? -13.402 -12.685 -42.001 1.00 39.81 91 MET A C 1
ATOM 723 O O . MET A 1 91 ? -13.479 -12.475 -43.207 1.00 39.81 91 MET A O 1
ATOM 727 N N . THR A 1 92 ? -12.213 -12.710 -41.386 1.00 38.09 92 THR A N 1
ATOM 728 C CA . THR A 1 92 ? -10.957 -12.428 -42.124 1.00 38.09 92 THR A CA 1
ATOM 729 C C . THR A 1 92 ? -10.276 -13.669 -42.715 1.00 38.09 92 THR A C 1
ATOM 731 O O . THR A 1 92 ? -9.321 -13.531 -43.472 1.00 38.09 92 THR A O 1
ATOM 734 N N . ILE A 1 93 ? -10.758 -14.881 -42.409 1.00 39.75 93 ILE A N 1
ATOM 735 C CA . ILE A 1 93 ? -10.233 -16.135 -42.991 1.00 39.75 93 ILE A CA 1
ATOM 736 C C . ILE A 1 93 ? -11.065 -16.587 -44.208 1.00 39.75 93 ILE A C 1
ATOM 738 O O . ILE A 1 93 ? -10.570 -17.328 -45.053 1.00 39.75 93 ILE A O 1
ATOM 742 N N . LEU A 1 94 ? -12.289 -16.074 -44.383 1.00 35.97 94 LEU A N 1
ATOM 743 C CA . LEU A 1 94 ? -13.138 -16.415 -45.534 1.00 35.97 94 LEU A CA 1
ATOM 744 C C . LEU A 1 94 ? -12.905 -15.543 -46.781 1.00 35.97 94 LEU A C 1
ATOM 746 O O . LEU A 1 94 ? -13.307 -15.936 -47.874 1.00 35.97 94 LEU A O 1
ATOM 750 N N . SER A 1 95 ? -12.200 -14.413 -46.677 1.00 38.84 95 SER A N 1
ATOM 751 C CA . SER A 1 95 ? -11.929 -13.535 -47.829 1.00 38.84 95 SER A CA 1
ATOM 752 C C . SER A 1 95 ? -10.831 -14.045 -48.774 1.00 38.84 95 SER A C 1
ATOM 754 O O . SER A 1 95 ? -10.760 -13.584 -49.910 1.00 38.84 95 SER A O 1
ATOM 756 N N . ASN A 1 96 ? -10.037 -15.043 -48.370 1.00 38.22 96 ASN A N 1
ATOM 757 C CA . ASN A 1 96 ? -9.011 -15.658 -49.227 1.00 38.22 96 ASN A CA 1
ATOM 758 C C . ASN A 1 96 ? -9.432 -17.000 -49.852 1.00 38.22 96 ASN A C 1
ATOM 760 O O . ASN A 1 96 ? -8.652 -17.586 -50.598 1.00 38.22 96 ASN A O 1
ATOM 764 N N . LEU A 1 97 ? -10.661 -17.475 -49.605 1.00 38.19 97 LEU A N 1
ATOM 765 C CA . LEU A 1 97 ? -11.192 -18.701 -50.223 1.00 38.19 97 LEU A CA 1
ATOM 766 C C . LEU A 1 97 ? -12.317 -18.460 -51.248 1.00 38.19 97 LEU A C 1
ATOM 768 O O . LEU A 1 97 ? -12.802 -19.416 -51.845 1.00 38.19 97 LEU A O 1
ATOM 772 N N . PHE A 1 98 ? -12.710 -17.204 -51.491 1.00 36.03 98 PHE A N 1
ATOM 773 C CA . PHE A 1 98 ? -13.835 -16.847 -52.371 1.00 36.03 98 PHE A CA 1
ATOM 774 C C . PHE A 1 98 ? -13.442 -15.941 -53.555 1.00 36.03 98 PHE A C 1
ATOM 776 O O . PHE A 1 98 ? -14.249 -15.165 -54.057 1.00 36.03 98 PHE A O 1
ATOM 783 N N . LEU A 1 99 ? -12.195 -16.049 -54.027 1.00 38.62 99 LEU A N 1
ATOM 784 C CA . LEU A 1 99 ? -11.713 -15.419 -55.268 1.00 38.62 99 LEU A CA 1
ATOM 785 C C . LEU A 1 99 ? -11.376 -16.459 -56.346 1.00 38.62 99 LEU A C 1
ATOM 787 O O . LEU A 1 99 ? -10.385 -16.361 -57.064 1.00 38.62 99 LEU A O 1
ATOM 791 N N . LEU A 1 100 ? -12.250 -17.450 -56.500 1.00 44.38 100 LEU A N 1
ATOM 792 C CA . LEU A 1 100 ? -12.395 -18.176 -57.753 1.00 44.38 100 LEU A CA 1
ATOM 793 C C . LEU A 1 100 ? -13.864 -18.103 -58.159 1.00 44.38 100 LEU A C 1
ATOM 795 O O . LEU A 1 100 ? -14.738 -18.530 -57.416 1.00 44.38 100 LEU A O 1
ATOM 799 N N . LYS A 1 101 ? -14.070 -17.606 -59.382 1.00 41.28 101 LYS A N 1
ATOM 800 C CA . LYS A 1 101 ? -15.316 -17.530 -60.159 1.00 41.28 101 LYS A CA 1
ATOM 801 C C . LYS A 1 101 ? -16.242 -16.316 -59.937 1.00 41.28 101 LYS A C 1
ATOM 803 O O . LYS A 1 101 ? -17.133 -16.311 -59.104 1.00 41.28 101 LYS A O 1
ATOM 808 N N . GLN A 1 102 ? -16.125 -15.444 -60.944 1.00 43.91 102 GLN A N 1
ATOM 809 C CA . GLN A 1 102 ? -17.151 -14.626 -61.607 1.00 43.91 102 GLN A CA 1
ATOM 810 C C . GLN A 1 102 ? -17.341 -13.178 -61.144 1.00 43.91 102 GLN A C 1
ATOM 812 O O . GLN A 1 102 ? -17.433 -12.874 -59.965 1.00 43.91 102 GLN A O 1
ATOM 817 N N . GLY A 1 103 ? -17.474 -12.301 -62.147 1.00 37.09 103 GLY A N 1
ATOM 818 C CA . GLY A 1 103 ? -18.159 -11.021 -61.997 1.00 37.09 103 GLY A CA 1
ATOM 819 C C . GLY A 1 103 ? -17.297 -9.769 -62.106 1.00 37.09 103 GLY A C 1
ATOM 820 O O . GLY A 1 103 ? -17.256 -8.964 -61.184 1.00 37.09 103 GLY A O 1
ATOM 821 N N . ARG A 1 104 ? -16.706 -9.524 -63.286 1.00 49.47 104 ARG A N 1
ATOM 822 C CA . ARG A 1 104 ? -16.641 -8.149 -63.825 1.00 49.47 104 ARG A CA 1
ATOM 823 C C . ARG A 1 104 ? -18.058 -7.544 -63.714 1.00 49.47 104 ARG A C 1
ATOM 825 O O . ARG A 1 104 ? -18.998 -8.302 -63.897 1.00 49.47 104 ARG A O 1
ATOM 832 N N . TYR A 1 105 ? -18.192 -6.241 -63.440 1.00 51.94 105 TYR A N 1
ATOM 833 C CA . TYR A 1 105 ? -19.447 -5.455 -63.291 1.00 51.94 105 TYR A CA 1
ATOM 834 C C . TYR A 1 105 ? -19.885 -5.021 -61.874 1.00 51.94 105 TYR A C 1
ATOM 836 O O . TYR A 1 105 ? -21.075 -4.895 -61.642 1.00 51.94 105 TYR A O 1
ATOM 844 N N . ILE A 1 106 ? -18.988 -4.662 -60.946 1.00 47.12 106 ILE A N 1
ATOM 845 C CA . ILE A 1 106 ? -19.350 -3.735 -59.843 1.00 47.12 106 ILE A CA 1
ATOM 846 C C . ILE A 1 106 ? -18.159 -2.811 -59.540 1.00 47.12 106 ILE A C 1
ATOM 848 O O . ILE A 1 106 ? -17.496 -2.942 -58.520 1.00 47.12 106 ILE A O 1
ATOM 852 N N . LEU A 1 107 ? -17.827 -1.891 -60.452 1.00 43.72 107 LEU A N 1
ATOM 853 C CA . LEU A 1 107 ? -16.821 -0.845 -60.173 1.00 43.72 107 LEU A CA 1
ATOM 854 C C . LEU A 1 107 ? -17.237 0.565 -60.628 1.00 43.72 107 LEU A C 1
ATOM 856 O O . LEU A 1 107 ? -16.441 1.490 -60.559 1.00 43.72 107 LEU A O 1
ATOM 860 N N . VAL A 1 108 ? -18.488 0.755 -61.062 1.00 47.06 108 VAL A N 1
ATOM 861 C CA . VAL A 1 108 ? -18.989 2.075 -61.505 1.00 47.06 108 VAL A CA 1
ATOM 862 C C . VAL A 1 108 ? -20.039 2.654 -60.540 1.00 47.06 108 VAL A C 1
ATOM 864 O O . VAL A 1 108 ? -20.215 3.864 -60.481 1.00 47.06 108 VAL A O 1
ATOM 867 N N . GLY A 1 109 ? -20.672 1.833 -59.692 1.00 43.06 109 GLY A N 1
ATOM 868 C CA . GLY A 1 109 ? -21.717 2.296 -58.762 1.00 43.06 109 GLY A CA 1
ATOM 869 C C . GLY A 1 109 ? -21.223 2.911 -57.443 1.00 43.06 109 GLY A C 1
ATOM 870 O O . GLY A 1 109 ? -21.936 3.702 -56.837 1.00 43.06 109 GLY A O 1
ATOM 871 N N . VAL A 1 110 ? -20.008 2.586 -56.987 1.00 48.69 110 VAL A N 1
ATOM 872 C CA . VAL A 1 110 ? -19.540 2.971 -55.636 1.00 48.69 110 VAL A CA 1
ATOM 873 C C . VAL A 1 110 ? -18.881 4.357 -55.610 1.00 48.69 110 VAL A C 1
ATOM 875 O O . VAL A 1 110 ? -18.943 5.050 -54.599 1.00 48.69 110 VAL A O 1
ATOM 878 N N . VAL A 1 111 ? -18.333 4.828 -56.736 1.00 48.78 111 VAL A N 1
ATOM 879 C CA . VAL A 1 111 ? -17.693 6.156 -56.815 1.00 48.78 111 VAL A CA 1
ATOM 880 C C . VAL A 1 111 ? -18.730 7.289 -56.880 1.00 48.78 111 VAL A C 1
ATOM 882 O O . VAL A 1 111 ? -18.496 8.358 -56.329 1.00 48.78 111 VAL A O 1
ATOM 885 N N . ALA A 1 112 ? -19.921 7.048 -57.441 1.00 46.34 112 ALA A N 1
ATOM 886 C CA . ALA A 1 112 ? -20.981 8.060 -57.521 1.00 46.34 112 ALA A CA 1
ATOM 887 C C . ALA A 1 112 ? -21.729 8.288 -56.189 1.00 46.34 112 ALA A C 1
ATOM 889 O O . ALA A 1 112 ? -22.245 9.378 -55.952 1.00 46.34 112 ALA A O 1
ATOM 890 N N . PHE A 1 113 ? -21.761 7.296 -55.291 1.00 46.22 113 PHE A N 1
ATOM 891 C CA . PHE A 1 113 ? -22.477 7.409 -54.013 1.00 46.22 113 PHE A CA 1
ATOM 892 C C . PHE A 1 113 ? -21.654 8.130 -52.927 1.00 46.22 113 PHE A C 1
ATOM 894 O O . PHE A 1 113 ? -22.212 8.805 -52.066 1.00 46.22 113 PHE A O 1
ATOM 901 N N . ILE A 1 114 ? -20.318 8.064 -53.001 1.00 50.47 114 ILE A N 1
ATOM 902 C CA . ILE A 1 114 ? -19.417 8.735 -52.045 1.00 50.47 114 ILE A CA 1
ATOM 903 C C . ILE A 1 114 ? -19.330 10.248 -52.319 1.00 50.47 114 ILE A C 1
ATOM 905 O O . ILE A 1 114 ? -19.204 11.034 -51.382 1.00 50.47 114 ILE A O 1
ATOM 909 N N . SER A 1 115 ? -19.492 10.690 -53.571 1.00 43.19 115 SER A N 1
ATOM 910 C CA . SER A 1 115 ? -19.509 12.121 -53.913 1.00 43.19 115 SER A CA 1
ATOM 911 C C . SER A 1 115 ? -20.814 12.836 -53.533 1.00 43.19 115 SER A C 1
ATOM 913 O O . SER A 1 115 ? -20.798 14.049 -53.338 1.00 43.19 115 SER A O 1
ATOM 915 N N . PHE A 1 116 ? -21.930 12.115 -53.374 1.00 43.69 116 PHE A N 1
ATOM 916 C CA . PHE A 1 116 ? -23.221 12.714 -53.001 1.00 43.69 116 PHE A CA 1
ATOM 917 C C . PHE A 1 116 ? -23.378 12.916 -51.481 1.00 43.69 116 PHE A C 1
ATOM 919 O O . PHE A 1 116 ? -24.084 13.819 -51.040 1.00 43.69 116 PHE A O 1
ATOM 926 N N . LEU A 1 117 ? -22.657 12.140 -50.664 1.00 41.34 117 LEU A N 1
ATOM 927 C CA . LEU A 1 117 ? -22.665 12.265 -49.199 1.00 41.34 117 LEU A CA 1
ATOM 928 C C . LEU A 1 117 ? -21.782 13.406 -48.658 1.00 41.34 117 LEU A C 1
ATOM 930 O O . LEU A 1 117 ? -21.903 13.757 -47.488 1.00 41.34 117 LEU A O 1
ATOM 934 N N . PHE A 1 118 ? -20.949 14.033 -49.496 1.00 40.19 118 PHE A N 1
ATOM 935 C CA . PHE A 1 118 ? -20.123 15.189 -49.113 1.00 40.19 118 PHE A CA 1
ATOM 936 C C . PHE A 1 118 ? -20.790 16.560 -49.346 1.00 40.19 118 PHE A C 1
ATOM 938 O O . PHE A 1 118 ? -20.226 17.579 -48.959 1.00 40.19 118 PHE A O 1
ATOM 945 N N . LEU A 1 119 ? -21.992 16.605 -49.937 1.00 41.94 119 LEU A N 1
ATOM 946 C CA . LEU A 1 119 ? -22.706 17.851 -50.277 1.00 41.94 119 LEU A CA 1
ATOM 947 C C . LEU A 1 119 ? -23.885 18.195 -49.348 1.00 41.94 119 LEU A C 1
ATOM 949 O O . LEU A 1 119 ? -24.503 19.242 -49.516 1.00 41.94 119 LEU A O 1
ATOM 953 N N . LEU A 1 120 ? -24.177 17.368 -48.340 1.00 41.16 120 LEU A N 1
ATOM 954 C CA . LEU A 1 120 ? -25.264 17.596 -47.378 1.00 41.16 120 LEU A CA 1
ATOM 955 C C . LEU A 1 120 ? -24.739 17.622 -45.940 1.00 41.16 120 LEU A C 1
ATOM 957 O O . LEU A 1 120 ? -25.132 16.809 -45.109 1.00 41.16 120 LEU A O 1
ATOM 961 N N . ASN A 1 121 ? -23.829 18.549 -45.636 1.00 39.62 121 ASN A N 1
ATOM 962 C CA . ASN A 1 121 ? -23.577 18.915 -44.244 1.00 39.62 121 ASN A CA 1
ATOM 963 C C . ASN A 1 121 ? -23.041 20.347 -44.131 1.00 39.62 121 ASN A C 1
ATOM 965 O O . ASN A 1 121 ? -21.859 20.583 -43.889 1.00 39.62 121 ASN A O 1
ATOM 969 N N . THR A 1 122 ? -23.923 21.325 -44.323 1.00 36.81 122 THR A N 1
ATOM 970 C CA . THR A 1 122 ? -23.671 22.709 -43.920 1.00 36.81 122 THR A CA 1
ATOM 971 C C . THR A 1 122 ? -24.902 23.296 -43.238 1.00 36.81 122 THR A C 1
ATOM 973 O O . THR A 1 122 ? -26.026 23.159 -43.708 1.00 36.81 122 THR A O 1
ATOM 976 N N . SER A 1 123 ? -24.631 24.016 -42.146 1.00 35.50 123 SER A N 1
ATOM 977 C CA . SER A 1 123 ? -25.522 24.935 -41.428 1.00 35.50 123 SER A CA 1
ATOM 978 C C . SER A 1 123 ? -26.423 24.347 -40.330 1.00 35.50 123 SER A C 1
ATOM 980 O O . SER A 1 123 ? -27.621 24.146 -40.497 1.00 35.50 123 SER A O 1
ATOM 982 N N . SER A 1 124 ? -25.845 24.200 -39.135 1.00 33.16 124 SER A N 1
ATOM 983 C CA . SER A 1 124 ? -26.565 24.374 -37.867 1.00 33.16 124 SER A CA 1
ATOM 984 C C . SER A 1 124 ? -25.688 25.211 -36.938 1.00 33.16 124 SER A C 1
ATOM 986 O O . SER A 1 124 ? -24.827 24.693 -36.228 1.00 33.16 124 SER A O 1
ATOM 988 N N . ASN A 1 125 ? -25.891 26.527 -36.981 1.00 37.72 125 ASN A N 1
ATOM 989 C CA . ASN A 1 125 ? -25.293 27.486 -36.060 1.00 37.72 125 ASN A CA 1
ATOM 990 C C . ASN A 1 125 ? -25.960 27.360 -34.683 1.00 37.72 125 ASN A C 1
ATOM 992 O O . ASN A 1 125 ? -27.060 27.869 -34.491 1.00 37.72 125 ASN A O 1
ATOM 996 N N . ASN A 1 126 ? -25.277 26.738 -33.720 1.00 33.31 126 ASN A N 1
ATOM 997 C CA . ASN A 1 126 ? -25.553 26.943 -32.297 1.00 33.31 126 ASN A CA 1
ATOM 998 C C . ASN A 1 126 ? -24.468 27.861 -31.709 1.00 33.31 126 ASN A C 1
ATOM 1000 O O . ASN A 1 126 ? -23.284 27.628 -31.961 1.00 33.31 126 ASN A O 1
ATOM 1004 N N . PRO A 1 127 ? -24.836 28.911 -30.955 1.00 33.09 127 PRO A N 1
ATOM 1005 C CA . PRO A 1 127 ? -23.888 29.897 -30.458 1.00 33.09 127 PRO A CA 1
ATOM 1006 C C . PRO A 1 127 ? -23.054 29.329 -29.306 1.00 33.09 127 PRO A C 1
ATOM 1008 O O . PRO A 1 127 ? -23.565 29.008 -28.235 1.00 33.09 127 PRO A O 1
ATOM 1011 N N . THR A 1 128 ? -21.743 29.253 -29.517 1.00 30.23 128 THR A N 1
ATOM 1012 C CA . THR A 1 128 ? -20.744 29.084 -28.459 1.00 30.23 128 THR A CA 1
ATOM 1013 C C . THR A 1 128 ? -20.761 30.322 -27.548 1.00 30.23 128 THR A C 1
ATOM 1015 O O . THR A 1 128 ? -20.797 31.443 -28.072 1.00 30.23 128 THR A O 1
ATOM 1018 N N . PRO A 1 129 ? -20.698 30.187 -26.209 1.00 31.39 129 PRO A N 1
ATOM 1019 C CA . PRO A 1 129 ? -20.552 31.338 -25.331 1.00 31.39 129 PRO A CA 1
ATOM 1020 C C . PRO A 1 129 ? -19.197 31.992 -25.607 1.00 31.39 129 PRO A C 1
ATOM 1022 O O . PRO A 1 129 ? -18.144 31.389 -25.397 1.00 31.39 129 PRO A O 1
ATOM 1025 N N . LYS A 1 130 ? -19.221 33.229 -26.107 1.00 28.16 130 LYS A N 1
ATOM 1026 C CA . LYS A 1 130 ? -18.037 34.083 -26.174 1.00 28.16 130 LYS A CA 1
ATOM 1027 C C 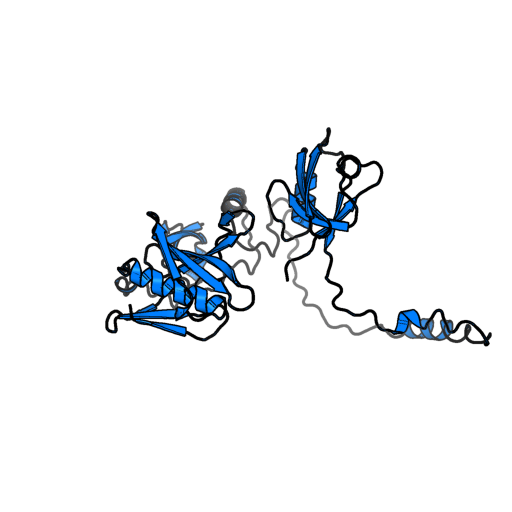. LYS A 1 130 ? -17.654 34.472 -24.750 1.00 28.16 130 LYS A C 1
ATOM 1029 O O . LYS A 1 130 ? -18.211 35.413 -24.192 1.00 28.16 130 LYS A O 1
ATOM 1034 N N . THR A 1 131 ? -16.689 33.766 -24.177 1.00 31.34 131 THR A N 1
ATOM 1035 C CA . THR A 1 131 ? -15.914 34.297 -23.059 1.00 31.34 131 THR A CA 1
ATOM 1036 C C . THR A 1 131 ? -14.988 35.362 -23.631 1.00 31.34 131 THR A C 1
ATOM 1038 O O . THR A 1 131 ? -13.986 35.061 -24.277 1.00 31.34 131 THR A O 1
ATOM 1041 N N . THR A 1 132 ? -15.372 36.624 -23.468 1.00 29.48 132 THR A N 1
ATOM 1042 C CA . THR A 1 132 ? -14.543 37.778 -23.811 1.00 29.48 132 THR A CA 1
ATOM 1043 C C . THR A 1 132 ? -13.350 37.809 -22.858 1.00 29.48 132 THR A C 1
ATOM 1045 O O . THR A 1 132 ? -13.431 38.364 -21.766 1.00 29.48 132 THR A O 1
ATOM 1048 N N . VAL A 1 133 ? -12.240 37.179 -23.248 1.00 34.12 133 VAL A N 1
ATOM 1049 C CA . VAL A 1 133 ? -10.950 37.387 -22.586 1.00 34.12 133 VAL A CA 1
ATOM 1050 C C . VAL A 1 133 ? -10.476 38.779 -22.982 1.00 34.12 133 VAL A C 1
ATOM 1052 O O . VAL A 1 133 ? -10.209 39.058 -24.150 1.00 34.12 133 VAL A O 1
ATOM 1055 N N . ASN A 1 134 ? -10.436 39.668 -21.996 1.00 33.94 134 ASN A N 1
ATOM 1056 C CA . ASN A 1 134 ? -9.947 41.031 -22.127 1.00 33.94 134 ASN A CA 1
ATOM 1057 C C . ASN A 1 134 ? -8.457 40.978 -22.513 1.00 33.94 134 ASN A C 1
ATOM 1059 O O . ASN A 1 134 ? -7.596 40.691 -21.683 1.00 33.94 134 ASN A O 1
ATOM 1063 N N . SER A 1 135 ? -8.141 41.218 -23.785 1.00 35.91 135 SER A N 1
ATOM 1064 C CA . SER A 1 135 ? -6.794 41.117 -24.359 1.00 35.91 135 SER A CA 1
ATOM 1065 C C . SER A 1 135 ? -5.932 42.352 -24.070 1.00 35.91 135 SER A C 1
ATOM 1067 O O . SER A 1 135 ? -5.338 42.925 -24.978 1.00 35.91 135 SER A O 1
ATOM 1069 N N . ASN A 1 136 ? -5.867 42.766 -22.805 1.00 36.88 136 ASN A N 1
ATOM 1070 C CA . ASN A 1 136 ? -4.975 43.826 -22.323 1.00 36.88 136 ASN A CA 1
ATOM 1071 C C . ASN A 1 136 ? -4.087 43.324 -21.170 1.00 36.88 136 ASN A C 1
ATOM 1073 O O . ASN A 1 136 ? -3.832 44.046 -20.210 1.00 36.88 136 ASN A O 1
ATOM 1077 N N . ILE A 1 137 ? -3.607 42.081 -21.257 1.00 34.94 137 ILE A N 1
ATOM 1078 C CA . ILE A 1 137 ? -2.576 41.562 -20.351 1.00 34.94 137 ILE A CA 1
ATOM 1079 C C . ILE A 1 137 ? -1.241 41.628 -21.091 1.00 34.94 137 ILE A C 1
ATOM 1081 O O . ILE A 1 137 ? -1.063 41.013 -22.144 1.00 34.94 137 ILE A O 1
ATOM 1085 N N . LYS A 1 138 ? -0.315 42.440 -20.571 1.00 32.53 138 LYS A N 1
ATOM 1086 C CA . LYS A 1 138 ? 1.054 42.535 -21.085 1.00 32.53 138 LYS A CA 1
ATOM 1087 C C . LYS A 1 138 ? 1.725 41.165 -20.942 1.00 32.53 138 LYS A C 1
ATOM 1089 O O . LYS A 1 138 ? 1.680 40.550 -19.885 1.00 32.53 138 LYS A O 1
ATOM 1094 N N . ASN A 1 139 ? 2.341 40.700 -22.025 1.00 37.16 139 ASN A N 1
ATOM 1095 C CA . ASN A 1 139 ? 2.879 39.349 -22.217 1.00 37.16 139 ASN A CA 1
ATOM 1096 C C . ASN A 1 139 ? 4.198 39.080 -21.449 1.00 37.16 139 ASN A C 1
ATOM 1098 O O . ASN A 1 139 ? 5.161 38.571 -22.019 1.00 37.16 139 ASN A O 1
ATOM 1102 N N . THR A 1 140 ? 4.276 39.484 -20.181 1.00 36.22 140 THR A N 1
ATOM 1103 C CA . THR A 1 140 ? 5.465 39.315 -19.325 1.00 36.22 140 THR A CA 1
ATOM 1104 C C . THR A 1 140 ? 5.164 38.660 -17.982 1.00 36.22 140 THR A C 1
ATOM 1106 O O . THR A 1 140 ? 6.104 38.323 -17.267 1.00 36.22 140 THR A O 1
ATOM 1109 N N . ASP A 1 141 ? 3.892 38.449 -17.645 1.00 34.53 141 ASP A N 1
ATOM 1110 C CA . ASP A 1 141 ? 3.525 37.875 -16.354 1.00 34.53 141 ASP A CA 1
ATOM 1111 C C . ASP A 1 141 ? 3.484 36.337 -16.439 1.00 34.53 141 ASP A C 1
ATOM 1113 O O . ASP A 1 141 ? 2.852 35.783 -17.346 1.00 34.53 141 ASP A O 1
ATOM 1117 N N . PRO A 1 142 ? 4.167 35.616 -15.531 1.00 35.97 142 PRO A N 1
ATOM 1118 C CA . PRO A 1 142 ? 4.176 34.158 -15.527 1.00 35.97 142 PRO A CA 1
ATOM 1119 C C . PRO A 1 142 ? 2.775 33.625 -15.199 1.00 35.97 142 PRO A C 1
ATOM 1121 O O . PRO A 1 142 ? 2.234 33.880 -14.128 1.00 35.97 142 PRO A O 1
ATOM 1124 N N . TYR A 1 143 ? 2.181 32.878 -16.129 1.00 35.03 143 TYR A N 1
ATOM 1125 C CA . TYR A 1 143 ? 0.840 32.302 -16.000 1.00 35.03 143 TYR A CA 1
ATOM 1126 C C . TYR A 1 143 ? 0.907 30.787 -15.742 1.00 35.03 143 TYR A C 1
ATOM 1128 O O . TYR A 1 143 ? 1.731 30.092 -16.340 1.00 35.03 143 TYR A O 1
ATOM 1136 N N . ILE A 1 144 ? 0.034 30.261 -14.871 1.00 37.47 144 ILE A N 1
ATOM 1137 C CA . ILE A 1 144 ? -0.061 28.819 -14.572 1.00 37.47 144 ILE A CA 1
ATOM 1138 C C . ILE A 1 144 ? -1.206 28.199 -15.390 1.00 37.47 144 ILE A C 1
ATOM 1140 O O . ILE A 1 144 ? -2.342 28.649 -15.246 1.00 37.47 144 ILE A O 1
ATOM 1144 N N . PRO A 1 145 ? -0.960 27.155 -16.206 1.00 35.69 145 PRO A N 1
ATOM 1145 C CA . PRO A 1 145 ? -2.004 26.526 -17.015 1.00 35.69 145 PRO A CA 1
ATOM 1146 C C . PRO A 1 145 ? -3.100 25.848 -16.178 1.00 35.69 145 PRO A C 1
ATOM 1148 O O . PRO A 1 145 ? -2.816 25.165 -15.185 1.00 35.69 145 PRO A O 1
ATOM 1151 N N . GLU A 1 146 ? -4.347 25.971 -16.642 1.00 33.91 146 GLU A N 1
ATOM 1152 C CA . GLU A 1 146 ? -5.508 25.218 -16.150 1.00 33.91 146 GLU A CA 1
ATOM 1153 C C . GLU A 1 146 ? -5.256 23.696 -16.168 1.00 33.91 146 GLU A C 1
ATOM 1155 O O . GLU A 1 146 ? -4.750 23.147 -17.146 1.00 33.91 146 GLU A O 1
ATOM 1160 N N . GLY A 1 147 ? -5.635 22.998 -15.087 1.00 34.62 147 GLY A N 1
ATOM 1161 C CA . GLY A 1 147 ? -5.546 21.530 -14.973 1.00 34.62 147 GLY A CA 1
ATOM 1162 C C . GLY A 1 147 ? -4.369 20.988 -14.149 1.00 34.62 147 GLY A C 1
ATOM 1163 O O . GLY A 1 147 ? -4.240 19.774 -13.985 1.00 34.62 147 GLY A O 1
ATOM 1164 N N . SER A 1 148 ? -3.538 21.862 -13.579 1.00 38.91 148 SER A N 1
ATOM 1165 C CA . SER A 1 148 ? -2.434 21.476 -12.692 1.00 38.91 148 SER A CA 1
ATOM 1166 C C . SER A 1 148 ? -2.960 21.146 -11.282 1.00 38.91 148 SER A C 1
ATOM 1168 O O . SER A 1 148 ? -3.112 22.028 -10.443 1.00 38.91 148 SER A O 1
ATOM 1170 N N . LEU A 1 149 ? -3.297 19.878 -11.020 1.00 34.41 149 LEU A N 1
ATOM 1171 C CA . LEU A 1 149 ? -3.762 19.401 -9.706 1.00 34.41 149 LEU A CA 1
ATOM 1172 C C . LEU A 1 149 ? -2.695 19.595 -8.607 1.00 34.41 149 LEU A C 1
ATOM 1174 O O . LEU A 1 149 ? -1.531 19.231 -8.780 1.00 34.41 149 LEU A O 1
ATOM 1178 N N . PHE A 1 150 ? -3.113 20.136 -7.458 1.00 44.81 150 PHE A N 1
ATOM 1179 C CA . PHE A 1 150 ? -2.243 20.484 -6.331 1.00 44.81 150 PHE A CA 1
ATOM 1180 C C . PHE A 1 150 ? -1.651 19.258 -5.601 1.00 44.81 150 PHE A C 1
ATOM 1182 O O . PHE A 1 150 ? -2.365 18.380 -5.126 1.00 44.81 150 PHE A O 1
ATOM 1189 N N . CYS A 1 151 ? -0.318 19.278 -5.492 1.00 45.56 151 CYS A N 1
ATOM 1190 C CA . CYS A 1 151 ? 0.599 18.602 -4.562 1.00 45.56 151 CYS A CA 1
ATOM 1191 C C . CYS A 1 151 ? 0.411 17.101 -4.246 1.00 45.56 151 CYS A C 1
ATOM 1193 O O . CYS A 1 151 ? -0.051 16.724 -3.172 1.00 45.56 151 CYS A O 1
ATOM 1195 N N . LEU A 1 152 ? 0.978 16.247 -5.111 1.00 38.28 152 LEU A N 1
ATOM 1196 C CA . LEU A 1 152 ? 1.305 14.836 -4.818 1.00 38.28 152 LEU A CA 1
ATOM 1197 C C . LEU A 1 152 ? 2.756 14.619 -4.320 1.00 38.28 152 LEU A C 1
ATOM 1199 O O . LEU A 1 152 ? 3.150 13.485 -4.050 1.00 38.28 152 LEU A O 1
ATOM 1203 N N . SER A 1 153 ? 3.590 15.665 -4.217 1.00 46.22 153 SER A N 1
ATOM 1204 C CA . SER A 1 153 ? 4.976 15.541 -3.730 1.00 46.22 153 SER A CA 1
ATOM 1205 C C . SER A 1 153 ? 5.550 16.850 -3.170 1.00 46.22 153 SER A C 1
ATOM 1207 O O . SER A 1 153 ? 5.096 17.939 -3.519 1.00 46.22 153 SER A O 1
ATOM 1209 N N . LYS A 1 154 ? 6.604 16.743 -2.343 1.00 43.44 154 LYS A N 1
ATOM 1210 C CA . LYS A 1 154 ? 7.360 17.891 -1.803 1.00 43.44 154 LYS A CA 1
ATOM 1211 C C . LYS A 1 154 ? 7.973 18.763 -2.909 1.00 43.44 154 LYS A C 1
ATOM 1213 O O . LYS A 1 154 ? 7.972 19.978 -2.795 1.00 43.44 154 LYS A O 1
ATOM 1218 N N . SER A 1 155 ? 8.438 18.154 -4.001 1.00 49.00 155 SER A N 1
ATOM 1219 C CA . SER A 1 155 ? 9.000 18.893 -5.141 1.00 49.00 155 SER A CA 1
ATOM 1220 C C . SER A 1 155 ? 7.947 19.735 -5.863 1.00 49.00 155 SER A C 1
ATOM 1222 O O . SER A 1 155 ? 8.251 20.846 -6.284 1.00 49.00 155 SER A O 1
ATOM 1224 N N . ALA A 1 156 ? 6.720 19.219 -5.998 1.00 50.84 156 ALA A N 1
ATOM 1225 C CA . ALA A 1 156 ? 5.615 19.969 -6.597 1.00 50.84 156 ALA A CA 1
ATOM 1226 C C . ALA A 1 156 ? 5.234 21.181 -5.732 1.00 50.84 156 ALA A C 1
ATOM 1228 O O . ALA A 1 156 ? 4.919 22.247 -6.254 1.00 50.84 156 ALA A O 1
ATOM 1229 N N . PHE A 1 157 ? 5.343 21.029 -4.412 1.00 56.25 157 PHE A N 1
ATOM 1230 C CA . PHE A 1 157 ? 5.149 22.115 -3.460 1.00 56.25 157 PHE A CA 1
ATOM 1231 C C . PHE A 1 157 ? 6.270 23.169 -3.528 1.00 56.25 157 PHE A C 1
ATOM 1233 O O . PHE A 1 157 ? 5.982 24.354 -3.652 1.00 56.25 157 PHE A O 1
ATOM 1240 N N . ASP A 1 158 ? 7.543 22.762 -3.517 1.00 52.19 158 ASP A N 1
ATOM 1241 C CA . ASP A 1 158 ? 8.682 23.695 -3.567 1.00 52.19 158 ASP A CA 1
ATOM 1242 C C . ASP A 1 158 ? 8.673 24.530 -4.871 1.00 52.19 158 ASP A C 1
ATOM 1244 O O . ASP A 1 158 ? 8.925 25.738 -4.855 1.00 52.19 158 ASP A O 1
ATOM 1248 N N . GLN A 1 159 ? 8.293 23.915 -5.996 1.00 53.06 159 GLN A N 1
ATOM 1249 C CA . GLN A 1 159 ? 8.114 24.604 -7.277 1.00 53.06 159 GLN A CA 1
ATOM 1250 C C . GLN A 1 159 ? 6.968 25.628 -7.229 1.00 53.06 159 GLN A C 1
ATOM 1252 O O . GLN A 1 159 ? 7.112 26.740 -7.736 1.00 53.06 159 GLN A O 1
ATOM 1257 N N . GLN A 1 160 ? 5.856 25.292 -6.572 1.00 59.56 160 GLN A N 1
ATOM 1258 C CA . GLN A 1 160 ? 4.732 26.208 -6.380 1.00 59.56 160 GLN A CA 1
ATOM 1259 C C . GLN A 1 160 ? 5.132 27.433 -5.542 1.00 59.56 160 GLN A C 1
ATOM 1261 O O . GLN A 1 160 ? 4.808 28.560 -5.914 1.00 59.56 160 GLN A O 1
ATOM 1266 N N . ILE A 1 161 ? 5.872 27.236 -4.446 1.00 52.22 161 ILE A N 1
ATOM 1267 C CA . ILE A 1 161 ? 6.375 28.337 -3.610 1.00 52.22 161 ILE A CA 1
ATOM 1268 C C . ILE A 1 161 ? 7.296 29.262 -4.416 1.00 52.22 161 ILE A C 1
ATOM 1270 O O . ILE A 1 161 ? 7.177 30.484 -4.313 1.00 52.22 161 ILE A O 1
ATOM 1274 N N . SER A 1 162 ? 8.142 28.704 -5.288 1.00 51.94 162 SER A N 1
ATOM 1275 C CA . SER A 1 162 ? 8.980 29.497 -6.192 1.00 51.94 162 SER A CA 1
ATOM 1276 C C . SER A 1 162 ? 8.149 30.368 -7.145 1.00 51.94 162 SER A C 1
ATOM 1278 O O . SER A 1 162 ? 8.476 31.539 -7.324 1.00 51.94 162 SER A O 1
ATOM 1280 N N . MET A 1 163 ? 7.065 29.843 -7.723 1.00 50.59 163 MET A N 1
ATOM 1281 C CA . MET A 1 163 ? 6.203 30.588 -8.659 1.00 50.59 163 MET A CA 1
ATOM 1282 C C . MET A 1 163 ? 5.369 31.677 -7.971 1.00 50.59 163 MET A C 1
ATOM 1284 O O . MET A 1 163 ? 5.123 32.737 -8.545 1.00 50.59 163 MET A O 1
ATOM 1288 N N . LEU A 1 164 ? 4.954 31.447 -6.724 1.00 48.16 164 LEU A N 1
ATOM 1289 C CA . LEU A 1 164 ? 4.292 32.469 -5.908 1.00 48.16 164 LEU A CA 1
ATOM 1290 C C . LEU A 1 164 ? 5.272 33.589 -5.528 1.00 48.16 164 LEU A C 1
ATOM 1292 O O . LEU A 1 164 ? 4.931 34.767 -5.607 1.00 48.16 164 LEU A O 1
ATOM 1296 N N . SER A 1 165 ? 6.515 33.234 -5.189 1.00 44.25 165 SER A N 1
ATOM 1297 C CA . SER A 1 165 ? 7.562 34.207 -4.854 1.00 44.25 165 SER A CA 1
ATOM 1298 C C . SER A 1 165 ? 8.008 35.078 -6.036 1.00 44.25 165 SER A C 1
ATOM 1300 O O . SER A 1 165 ? 8.532 36.167 -5.823 1.00 44.25 165 SER A O 1
ATOM 1302 N N . SER A 1 166 ? 7.756 34.644 -7.278 1.00 46.78 166 SER A N 1
ATOM 1303 C CA . SER A 1 166 ? 8.090 35.393 -8.497 1.00 46.78 166 SER A CA 1
ATOM 1304 C C . SER A 1 166 ? 7.005 36.384 -8.939 1.00 46.78 166 SER A C 1
ATOM 1306 O O . SER A 1 166 ? 7.046 36.860 -10.070 1.00 46.78 166 SER A O 1
ATOM 1308 N N . GLY A 1 167 ? 6.030 36.694 -8.077 1.00 39.75 167 GLY A N 1
ATOM 1309 C CA . GLY A 1 167 ? 5.023 37.730 -8.338 1.00 39.75 167 GLY A CA 1
ATOM 1310 C C . GLY A 1 167 ? 3.849 37.281 -9.212 1.00 39.75 167 GLY A C 1
ATOM 1311 O O . GLY A 1 167 ? 3.170 38.121 -9.796 1.00 39.75 167 GLY A O 1
ATOM 1312 N N . THR A 1 168 ? 3.586 35.976 -9.301 1.00 42.75 168 THR A N 1
ATOM 1313 C CA . THR A 1 168 ? 2.391 35.449 -9.979 1.00 42.75 168 THR A CA 1
ATOM 1314 C C . THR A 1 168 ? 1.135 35.857 -9.197 1.00 42.75 168 THR A C 1
ATOM 1316 O O . THR A 1 168 ? 0.963 35.438 -8.055 1.00 42.75 168 THR A O 1
ATOM 1319 N N . THR A 1 169 ? 0.259 36.678 -9.789 1.00 39.72 169 THR A N 1
ATOM 1320 C CA . THR A 1 169 ? -0.897 37.299 -9.097 1.00 39.72 169 THR A CA 1
ATOM 1321 C C . THR A 1 169 ? -2.272 36.821 -9.572 1.00 39.72 169 THR A C 1
ATOM 1323 O O . THR A 1 169 ? -3.280 37.214 -8.987 1.00 39.72 169 THR A O 1
ATOM 1326 N N . GLN A 1 170 ? -2.346 35.973 -10.604 1.00 33.84 170 GLN A N 1
ATOM 1327 C CA . GLN A 1 170 ? -3.614 35.482 -11.156 1.00 33.84 170 GLN A CA 1
ATOM 1328 C C . GLN A 1 170 ? -3.696 33.956 -11.085 1.00 33.84 170 GLN A C 1
ATOM 1330 O O . GLN A 1 170 ? -2.768 33.250 -11.478 1.00 33.84 170 GLN A O 1
ATOM 1335 N N . TYR A 1 171 ? -4.829 33.461 -10.587 1.00 39.72 171 TYR A N 1
ATOM 1336 C CA . TYR A 1 171 ? -5.138 32.040 -10.463 1.00 39.72 171 TYR A CA 1
ATOM 1337 C C . TYR A 1 171 ? -6.180 31.643 -11.509 1.00 39.72 171 TYR A C 1
ATOM 1339 O O . TYR A 1 171 ? -7.084 32.419 -11.810 1.00 39.72 171 TYR A O 1
ATOM 1347 N N . ALA A 1 172 ? -6.070 30.427 -12.042 1.00 30.30 172 ALA A N 1
ATOM 1348 C CA . ALA A 1 172 ? -7.130 29.851 -12.855 1.00 30.30 172 ALA A CA 1
ATOM 1349 C C . ALA A 1 172 ? -8.351 29.519 -11.981 1.00 30.30 172 ALA A C 1
ATOM 1351 O O . ALA A 1 172 ? -8.221 28.871 -10.933 1.00 30.30 172 ALA A O 1
ATOM 1352 N N . ASP A 1 173 ? -9.537 29.941 -12.419 1.00 30.62 173 ASP A N 1
ATOM 1353 C CA . ASP A 1 173 ? -10.795 29.562 -11.783 1.00 30.62 173 ASP A CA 1
ATOM 1354 C C . ASP A 1 173 ? -10.916 28.028 -11.753 1.00 30.62 173 ASP A C 1
ATOM 1356 O O . ASP A 1 173 ? -10.661 27.355 -12.751 1.00 30.62 173 ASP A O 1
ATOM 1360 N N . LYS A 1 174 ? -11.345 27.480 -10.602 1.00 34.66 174 LYS A N 1
ATOM 1361 C CA . LYS A 1 174 ? -11.475 26.037 -10.254 1.00 34.66 174 LYS A CA 1
ATOM 1362 C C . LYS A 1 174 ? -10.262 25.370 -9.596 1.00 34.66 174 LYS A C 1
ATOM 1364 O O . LYS A 1 174 ? -10.328 24.183 -9.278 1.00 34.66 174 LYS A O 1
ATOM 1369 N N . CYS A 1 175 ? -9.216 26.121 -9.271 1.00 35.75 175 CYS A N 1
ATOM 1370 C CA . CYS A 1 175 ? -8.133 25.668 -8.396 1.00 35.75 175 CYS A CA 1
ATOM 1371 C C . CYS A 1 175 ? -8.541 25.658 -6.904 1.00 35.75 175 CYS A C 1
ATOM 1373 O O . CYS A 1 175 ? -7.928 26.324 -6.075 1.00 35.75 175 CYS A O 1
ATOM 1375 N N . PHE A 1 176 ? -9.582 24.905 -6.539 1.00 41.09 176 PHE A N 1
ATOM 1376 C CA . PHE A 1 176 ? -9.936 24.665 -5.137 1.00 41.09 176 PHE A CA 1
ATOM 1377 C C . PHE A 1 176 ? -9.430 23.288 -4.715 1.00 41.09 176 PHE A C 1
ATOM 1379 O O . PHE A 1 176 ? -9.604 22.302 -5.437 1.00 41.09 176 PHE A O 1
ATOM 1386 N N . SER A 1 177 ? -8.800 23.219 -3.538 1.00 43.12 177 SER A N 1
ATOM 1387 C CA . SER A 1 177 ? -8.566 21.950 -2.859 1.00 43.12 177 SER A CA 1
ATOM 1388 C C . SER A 1 177 ? -9.876 21.165 -2.840 1.00 43.12 177 SER A C 1
ATOM 1390 O O . SER A 1 177 ? -10.950 21.737 -2.658 1.00 43.12 177 SER A O 1
ATOM 1392 N N . SER A 1 178 ? -9.797 19.860 -3.094 1.00 36.97 178 SER A N 1
ATOM 1393 C CA . SER A 1 178 ? -10.943 18.954 -3.018 1.00 36.97 178 SER A CA 1
ATOM 1394 C C . SER A 1 178 ? -11.811 19.310 -1.807 1.00 36.97 178 SER A C 1
ATOM 1396 O O . SER A 1 178 ? -11.271 19.367 -0.701 1.00 36.97 178 SER A O 1
ATOM 1398 N N . GLY A 1 179 ? -13.112 19.550 -2.009 1.00 36.62 179 GLY A N 1
ATOM 1399 C CA . GLY A 1 179 ? -14.109 19.857 -0.970 1.00 36.62 179 GLY A CA 1
ATOM 1400 C C . GLY A 1 179 ? -14.371 18.696 -0.004 1.00 36.62 179 GLY A C 1
ATOM 1401 O O . GLY A 1 179 ? -15.510 18.324 0.254 1.00 36.62 179 GLY A O 1
ATOM 1402 N N . ALA A 1 180 ? -13.308 18.067 0.483 1.00 39.53 180 ALA A N 1
ATOM 1403 C CA . ALA A 1 180 ? -13.337 16.985 1.435 1.00 39.53 180 ALA A CA 1
ATOM 1404 C C . ALA A 1 180 ? -13.374 17.577 2.849 1.00 39.53 180 ALA A C 1
ATOM 1406 O O . ALA A 1 180 ? -12.530 18.392 3.217 1.00 39.53 180 ALA A O 1
ATOM 1407 N N . ASN A 1 181 ? -14.340 17.136 3.657 1.00 48.25 181 ASN A N 1
ATOM 1408 C CA . ASN A 1 181 ? -14.438 17.480 5.077 1.00 48.25 181 ASN A CA 1
ATOM 1409 C C . ASN A 1 181 ? -13.334 16.763 5.865 1.00 48.25 181 ASN A C 1
ATOM 1411 O O . ASN A 1 181 ? -13.579 15.738 6.503 1.00 48.25 181 ASN A O 1
ATOM 1415 N N . ILE A 1 182 ? -12.106 17.268 5.777 1.00 47.19 182 ILE A N 1
ATOM 1416 C CA . ILE A 1 182 ? -10.951 16.675 6.442 1.00 47.19 182 ILE A CA 1
ATOM 1417 C C . ILE A 1 182 ? -10.638 17.476 7.710 1.00 47.19 182 ILE A C 1
ATOM 1419 O O . ILE A 1 182 ? -10.362 18.674 7.625 1.00 47.19 182 ILE A O 1
ATOM 1423 N N . PRO A 1 183 ? -10.666 16.846 8.895 1.00 49.34 183 PRO A N 1
ATOM 1424 C CA . PRO A 1 183 ? -10.374 17.538 10.140 1.00 49.34 183 PRO A CA 1
ATOM 1425 C C . PRO A 1 183 ? -8.879 17.902 10.203 1.00 49.34 183 PRO A C 1
ATOM 1427 O O . PRO A 1 183 ? -8.013 17.066 9.935 1.00 49.34 183 PRO A O 1
ATOM 1430 N N . ILE A 1 184 ? -8.579 19.152 10.559 1.00 56.38 184 ILE A N 1
ATOM 1431 C CA . ILE A 1 184 ? -7.222 19.721 10.627 1.00 56.38 184 ILE A CA 1
ATOM 1432 C C . ILE A 1 184 ? -7.013 20.507 11.928 1.00 56.38 184 ILE A C 1
ATOM 1434 O O . ILE A 1 184 ? -7.978 20.959 12.535 1.00 56.38 184 ILE A O 1
ATOM 1438 N N . THR A 1 185 ? -5.760 20.722 12.316 1.00 57.22 185 THR A N 1
ATOM 1439 C CA . THR A 1 185 ? -5.305 21.770 13.244 1.00 57.22 185 THR A CA 1
ATOM 1440 C C . THR A 1 185 ? -4.529 22.801 12.441 1.00 57.22 185 THR A C 1
ATOM 1442 O O . THR A 1 185 ? -3.773 22.421 11.557 1.00 57.22 185 THR A O 1
ATOM 1445 N N . ILE A 1 186 ? -4.701 24.094 12.718 1.00 70.62 186 ILE A N 1
ATOM 1446 C CA . ILE A 1 186 ? -3.881 25.143 12.097 1.00 70.62 186 ILE A CA 1
ATOM 1447 C C . ILE A 1 186 ? -2.671 25.365 12.998 1.00 70.62 186 ILE A C 1
ATOM 1449 O O . ILE A 1 186 ? -2.827 25.867 14.109 1.00 70.62 186 ILE A O 1
ATOM 1453 N N . ASP A 1 187 ? -1.498 24.968 12.518 1.00 61.78 187 ASP A N 1
ATOM 1454 C CA . ASP A 1 187 ? -0.240 25.067 13.257 1.00 61.78 187 ASP A CA 1
ATOM 1455 C C . ASP A 1 187 ? 0.382 26.458 13.106 1.00 61.78 187 ASP A C 1
ATOM 1457 O O . ASP A 1 187 ? 0.937 26.992 14.061 1.00 61.78 187 ASP A O 1
ATOM 1461 N N . ASP A 1 188 ? 0.285 27.039 11.906 1.00 69.94 188 ASP A N 1
ATOM 1462 C CA . ASP A 1 188 ? 0.784 28.380 11.602 1.00 69.94 188 ASP A CA 1
ATOM 1463 C C . ASP A 1 188 ? -0.165 29.092 10.637 1.00 69.94 188 ASP A C 1
ATOM 1465 O O . ASP A 1 188 ? -0.542 28.540 9.593 1.00 69.94 188 ASP A O 1
ATOM 1469 N N . ARG A 1 189 ? -0.574 30.309 11.011 1.00 72.69 189 ARG A N 1
ATOM 1470 C CA . ARG A 1 189 ? -1.567 31.088 10.276 1.00 72.69 189 ARG A CA 1
ATOM 1471 C C . ARG A 1 189 ? -0.895 32.205 9.488 1.00 72.69 189 ARG A C 1
ATOM 1473 O O . ARG A 1 189 ? -0.403 33.167 10.067 1.00 72.69 189 ARG A O 1
ATOM 1480 N N . SER A 1 190 ? -0.998 32.123 8.165 1.00 66.50 190 SER A N 1
ATOM 1481 C CA . SER A 1 190 ? -0.616 33.198 7.248 1.00 66.50 190 SER A CA 1
ATOM 1482 C C . SER A 1 190 ? -1.861 33.819 6.623 1.00 66.50 190 SER A C 1
ATOM 1484 O O . SER A 1 190 ? -2.732 33.105 6.127 1.00 66.50 190 SER A O 1
ATOM 1486 N N . PHE A 1 191 ? -1.938 35.151 6.639 1.00 59.16 191 PHE A N 1
ATOM 1487 C CA . PHE A 1 191 ? -3.049 35.921 6.067 1.00 59.16 191 PHE A CA 1
ATOM 1488 C C . PHE A 1 191 ? -2.903 36.188 4.563 1.00 59.16 191 PHE A C 1
ATOM 1490 O O . PHE A 1 191 ? -3.828 36.707 3.949 1.00 59.16 191 PHE A O 1
ATOM 1497 N N . THR A 1 192 ? -1.751 35.861 3.973 1.00 55.56 192 THR A N 1
ATOM 1498 C CA . THR A 1 192 ? -1.418 36.196 2.577 1.00 55.56 192 THR A CA 1
ATOM 1499 C C . THR A 1 192 ? -0.791 35.025 1.813 1.00 55.56 192 THR A C 1
ATOM 1501 O O . THR A 1 192 ? -0.180 35.224 0.767 1.00 55.56 192 THR A O 1
ATOM 1504 N N . GLY A 1 193 ? -0.917 33.789 2.314 1.00 64.75 193 GLY A N 1
ATOM 1505 C CA . GLY A 1 193 ? -0.303 32.629 1.670 1.00 64.75 193 GLY A CA 1
ATOM 1506 C C . GLY A 1 193 ? -0.702 31.281 2.264 1.00 64.75 193 GLY A C 1
ATOM 1507 O O . GLY A 1 193 ? -1.838 31.067 2.690 1.00 64.75 193 GLY A O 1
ATOM 1508 N N . ALA A 1 194 ? 0.245 30.343 2.264 1.00 62.03 194 ALA A N 1
ATOM 1509 C CA . ALA A 1 194 ? 0.020 28.999 2.770 1.00 62.03 194 ALA A CA 1
ATOM 1510 C C . ALA A 1 194 ? 0.024 28.967 4.306 1.00 62.03 194 ALA A C 1
ATOM 1512 O O . ALA A 1 194 ? 0.911 29.502 4.965 1.00 62.03 194 ALA A O 1
ATOM 1513 N N . ASN A 1 195 ? -0.972 28.299 4.865 1.00 62.47 195 ASN A N 1
ATOM 1514 C CA . ASN A 1 195 ? -1.129 28.008 6.276 1.00 62.47 195 ASN A CA 1
ATOM 1515 C C . ASN A 1 195 ? -0.647 26.586 6.515 1.00 62.47 195 ASN A C 1
ATOM 1517 O O . ASN A 1 195 ? -1.022 25.666 5.783 1.00 62.47 195 ASN A O 1
ATOM 1521 N N . LYS A 1 196 ? 0.164 26.404 7.550 1.00 67.81 196 LYS A N 1
ATOM 1522 C CA . LYS A 1 196 ? 0.592 25.078 7.976 1.00 67.81 196 LYS A CA 1
ATOM 1523 C C . LYS A 1 196 ? -0.542 24.459 8.774 1.00 67.81 196 LYS A C 1
ATOM 1525 O O . LYS A 1 196 ? -1.004 25.043 9.754 1.00 67.81 196 LYS A O 1
ATOM 1530 N N . VAL A 1 197 ? -0.998 23.292 8.351 1.00 58.06 197 VAL A N 1
ATOM 1531 C CA . VAL A 1 197 ? -2.070 22.567 9.020 1.00 58.06 197 VAL A CA 1
ATOM 1532 C C . VAL A 1 197 ? -1.643 21.139 9.279 1.00 58.06 197 VAL A C 1
ATOM 1534 O O . VAL A 1 197 ? -1.035 20.513 8.423 1.00 58.06 197 VAL A O 1
ATOM 1537 N N . THR A 1 198 ? -1.988 20.587 10.427 1.00 54.97 198 THR A N 1
ATOM 1538 C CA . THR A 1 198 ? -1.790 19.169 10.705 1.00 54.97 198 THR A CA 1
ATOM 1539 C C . THR A 1 198 ? -3.118 18.451 10.572 1.00 54.97 198 THR A C 1
ATOM 1541 O O . THR A 1 198 ? -4.097 18.787 11.232 1.00 54.97 198 THR A O 1
ATOM 1544 N N . LEU A 1 199 ? -3.164 17.456 9.694 1.00 53.28 199 LEU A N 1
ATOM 1545 C CA . LEU A 1 199 ? -4.312 16.579 9.547 1.00 53.28 199 LEU A CA 1
ATOM 1546 C C . LEU A 1 199 ? -4.591 15.850 10.856 1.00 53.28 199 LEU A C 1
ATOM 1548 O O . LEU A 1 199 ? -3.741 15.124 11.368 1.00 53.28 199 LEU A O 1
ATOM 1552 N N . LEU A 1 200 ? -5.819 15.956 11.349 1.00 48.12 200 LEU A N 1
ATOM 1553 C CA . LEU A 1 200 ? -6.246 15.220 12.535 1.00 48.12 200 LEU A CA 1
ATOM 1554 C C . LEU A 1 200 ? -6.430 13.724 12.257 1.00 48.12 200 LEU A C 1
ATOM 1556 O O . LEU A 1 200 ? -6.433 12.931 13.187 1.00 48.12 200 LEU A O 1
ATOM 1560 N N . THR A 1 201 ? -6.564 13.323 10.991 1.00 46.19 201 THR A N 1
ATOM 1561 C CA . THR A 1 201 ? -6.759 11.917 10.609 1.00 46.19 201 THR A CA 1
ATOM 1562 C C . THR A 1 201 ? -5.488 11.077 10.674 1.00 46.19 201 THR A C 1
ATOM 1564 O O . THR A 1 201 ? -5.578 9.866 10.834 1.00 46.19 201 THR A O 1
ATOM 1567 N N . ASN A 1 202 ? -4.313 11.682 10.486 1.00 50.03 202 ASN A N 1
ATOM 1568 C CA . ASN A 1 202 ? -3.051 10.943 10.389 1.00 50.03 202 ASN A CA 1
ATOM 1569 C C . ASN A 1 202 ? -1.823 11.707 10.912 1.00 50.03 202 ASN A C 1
ATOM 1571 O O . ASN A 1 202 ? -0.701 11.226 10.757 1.00 50.03 202 ASN A O 1
ATOM 1575 N N . GLY A 1 203 ? -2.005 12.897 11.490 1.00 49.56 203 GLY A N 1
ATOM 1576 C CA . GLY A 1 203 ? -0.926 13.717 12.039 1.00 49.56 203 GLY A CA 1
ATOM 1577 C C . GLY A 1 203 ? 0.032 14.300 10.997 1.00 49.56 203 GLY A C 1
ATOM 1578 O O . GLY A 1 203 ? 1.050 14.878 11.374 1.00 49.56 203 GLY A O 1
ATOM 1579 N N . LYS A 1 204 ? -0.242 14.159 9.692 1.00 49.19 204 LYS A N 1
ATOM 1580 C CA . LYS A 1 204 ? 0.622 14.727 8.654 1.00 49.19 204 LYS A CA 1
ATOM 1581 C C . LYS A 1 204 ? 0.405 16.226 8.547 1.00 49.19 204 LYS A C 1
ATOM 1583 O O . LYS A 1 204 ? -0.721 16.703 8.436 1.00 49.19 204 LYS A O 1
ATOM 1588 N N . THR A 1 205 ? 1.510 16.950 8.486 1.00 52.25 205 THR A N 1
ATOM 1589 C CA . THR A 1 205 ? 1.510 18.380 8.211 1.00 52.25 205 THR A CA 1
ATOM 1590 C C . THR A 1 205 ? 1.365 18.645 6.719 1.00 52.25 205 THR A C 1
ATOM 1592 O O . THR A 1 205 ? 2.163 18.171 5.910 1.00 52.25 205 THR A O 1
ATOM 1595 N N . TRP A 1 206 ? 0.353 19.424 6.370 1.00 58.31 206 TRP A N 1
ATOM 1596 C CA . TRP A 1 206 ? 0.046 19.945 5.049 1.00 58.31 206 TRP A CA 1
ATOM 1597 C C . TRP A 1 206 ? 0.167 21.468 5.047 1.00 58.31 206 TRP A C 1
ATOM 1599 O O . TRP A 1 206 ? 0.156 22.120 6.089 1.00 58.31 206 TRP A O 1
ATOM 1609 N N . PHE A 1 207 ? 0.265 22.038 3.854 1.00 60.69 207 PHE A N 1
ATOM 1610 C CA . PHE A 1 207 ? 0.205 23.475 3.648 1.00 60.69 207 PHE A CA 1
ATOM 1611 C C . PHE A 1 207 ? -0.990 23.768 2.751 1.00 60.69 207 PHE A C 1
ATOM 1613 O O . PHE A 1 207 ? -1.094 23.211 1.659 1.00 60.69 207 PHE A O 1
ATOM 1620 N N . VAL A 1 208 ? -1.911 24.597 3.230 1.00 62.56 208 VAL A N 1
ATOM 1621 C CA . VAL A 1 208 ? -3.156 24.929 2.524 1.00 62.56 208 VAL A CA 1
ATOM 1622 C C . VAL A 1 208 ? -3.273 26.441 2.357 1.00 62.56 208 VAL A C 1
ATOM 1624 O O . VAL A 1 208 ? -2.844 27.174 3.245 1.00 62.56 208 VAL A O 1
ATOM 1627 N N . PRO A 1 209 ? -3.830 26.950 1.251 1.00 64.25 209 PRO A N 1
ATOM 1628 C CA . PRO A 1 209 ? -3.985 28.390 1.070 1.00 64.25 209 PRO A CA 1
ATOM 1629 C C . PRO A 1 209 ? -4.930 28.980 2.127 1.00 64.25 209 PRO A C 1
ATOM 1631 O O . PRO A 1 209 ? -5.858 28.311 2.593 1.00 64.25 209 PRO A O 1
ATOM 1634 N N . TYR A 1 210 ? -4.692 30.235 2.509 1.00 66.44 210 TYR A N 1
ATOM 1635 C CA . TYR A 1 210 ? -5.519 30.976 3.466 1.00 66.44 210 TYR A CA 1
ATOM 1636 C C . TYR A 1 210 ? -7.006 30.936 3.109 1.00 66.44 210 TYR A C 1
ATOM 1638 O O . TYR A 1 210 ? -7.854 30.728 3.977 1.00 66.44 210 TYR A O 1
ATOM 1646 N N . GLU A 1 211 ? -7.322 31.047 1.825 1.00 60.19 211 GLU A N 1
ATOM 1647 C CA . GLU A 1 211 ? -8.676 31.060 1.292 1.00 60.19 211 GLU A CA 1
ATOM 1648 C C . GLU A 1 211 ? -9.396 29.731 1.524 1.00 60.19 211 GLU A C 1
ATOM 1650 O O . GLU A 1 211 ? -10.592 29.730 1.821 1.00 60.19 211 GLU A O 1
ATOM 1655 N N . ALA A 1 212 ? -8.674 28.604 1.471 1.00 63.31 212 ALA A N 1
ATOM 1656 C CA . ALA A 1 212 ? -9.252 27.299 1.773 1.00 63.31 212 ALA A CA 1
ATOM 1657 C C . ALA A 1 212 ? -9.725 27.244 3.227 1.00 63.31 212 ALA A C 1
ATOM 1659 O O . ALA A 1 212 ? -10.821 26.765 3.481 1.00 63.31 212 ALA A O 1
ATOM 1660 N N . ILE A 1 213 ? -8.952 27.795 4.168 1.00 63.69 213 ILE A N 1
ATOM 1661 C CA . ILE A 1 213 ? -9.324 27.859 5.589 1.00 63.69 213 ILE A CA 1
ATOM 1662 C C . ILE A 1 213 ? -10.430 28.894 5.831 1.00 63.69 213 ILE A C 1
ATOM 1664 O O . ILE A 1 213 ? -11.361 28.636 6.594 1.00 63.69 213 ILE A O 1
ATOM 1668 N N . HIS A 1 214 ? -10.320 30.074 5.219 1.00 61.34 214 HIS A N 1
ATOM 1669 C CA . HIS A 1 214 ? -11.157 31.227 5.542 1.00 61.34 214 HIS A CA 1
ATOM 1670 C C . HIS A 1 214 ? -12.518 31.212 4.833 1.00 61.34 214 HIS A C 1
ATOM 1672 O O . HIS A 1 214 ? -13.521 31.585 5.441 1.00 61.34 214 HIS A O 1
ATOM 1678 N N . TYR A 1 215 ? -12.576 30.792 3.568 1.00 56.16 215 TYR A N 1
ATOM 1679 C CA . TYR A 1 215 ? -13.798 30.826 2.757 1.00 56.16 215 TYR A CA 1
ATOM 1680 C C . TYR A 1 215 ? -14.416 29.438 2.533 1.00 56.16 215 TYR A C 1
ATOM 1682 O O . TYR A 1 215 ? -15.620 29.357 2.311 1.00 56.16 215 TYR A O 1
ATOM 1690 N N . GLY A 1 216 ? -13.637 28.354 2.639 1.00 51.56 216 GLY A N 1
ATOM 1691 C CA . GLY A 1 216 ? -14.092 26.994 2.314 1.00 51.56 216 GLY A CA 1
ATOM 1692 C C . GLY A 1 216 ? -14.840 26.227 3.417 1.00 51.56 216 GLY A C 1
ATOM 1693 O O . GLY A 1 216 ? -15.564 25.291 3.095 1.00 51.56 216 GLY A O 1
ATOM 1694 N N . TYR A 1 217 ? -14.708 26.596 4.700 1.00 52.22 217 TYR A N 1
ATOM 1695 C CA . TYR A 1 217 ? -15.153 25.745 5.829 1.00 52.22 217 TYR A CA 1
ATOM 1696 C C . TYR A 1 217 ? -16.060 26.432 6.863 1.00 52.22 217 TYR A C 1
ATOM 1698 O O . TYR A 1 217 ? -16.098 26.021 8.026 1.00 52.22 217 TYR A O 1
ATOM 1706 N N . LYS A 1 218 ? -16.794 27.484 6.481 1.00 41.66 218 LYS A N 1
ATOM 1707 C CA . LYS A 1 218 ? -17.547 28.299 7.452 1.00 41.66 218 LYS A CA 1
ATOM 1708 C C . LYS A 1 218 ? -18.696 27.576 8.177 1.00 41.66 218 LYS A C 1
ATOM 1710 O O . LYS A 1 218 ? -18.992 27.986 9.294 1.00 41.66 218 LYS A O 1
ATOM 1715 N N . ASP A 1 219 ? -19.240 26.469 7.658 1.00 36.66 219 ASP A N 1
ATOM 1716 C CA . ASP A 1 219 ? -20.468 25.882 8.236 1.00 36.66 219 ASP A CA 1
ATOM 1717 C C . ASP A 1 219 ? -20.341 24.487 8.883 1.00 36.66 219 ASP A C 1
ATOM 1719 O O . ASP A 1 219 ? -21.290 24.017 9.510 1.00 36.66 219 ASP A O 1
ATOM 1723 N N . THR A 1 220 ? -19.182 23.818 8.839 1.00 3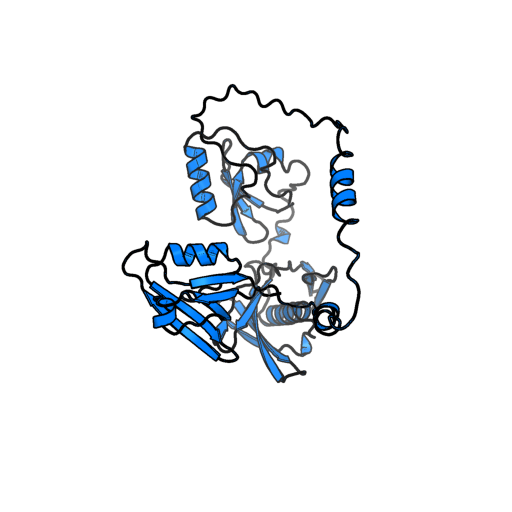8.88 220 THR A N 1
ATOM 1724 C CA . THR A 1 220 ? -19.015 22.492 9.491 1.00 38.88 220 THR A CA 1
ATOM 1725 C C . THR A 1 220 ? -17.717 22.298 10.258 1.00 38.88 220 THR A C 1
ATOM 1727 O O . THR A 1 220 ? -17.532 21.252 10.887 1.00 38.88 220 THR A O 1
ATOM 1730 N N . ALA A 1 221 ? -16.847 23.302 10.323 1.00 39.19 221 ALA A N 1
ATOM 1731 C CA . ALA A 1 221 ? -15.670 23.224 11.168 1.00 39.19 221 ALA A CA 1
ATOM 1732 C C . ALA A 1 221 ? -16.038 23.477 12.641 1.00 39.19 221 ALA A C 1
ATOM 1734 O O . ALA A 1 221 ? -15.742 24.519 13.226 1.00 39.19 221 ALA A O 1
ATOM 1735 N N . LYS A 1 222 ? -16.696 22.491 13.266 1.00 35.50 222 LYS A N 1
ATOM 1736 C CA . LYS A 1 222 ? -16.796 22.379 14.724 1.00 35.50 222 LYS A CA 1
ATOM 1737 C C . LYS A 1 222 ? -15.414 22.048 15.280 1.00 35.50 222 LYS A C 1
ATOM 1739 O O . LYS A 1 222 ? -15.117 20.924 15.670 1.00 35.50 222 LYS A O 1
ATOM 1744 N N . PHE A 1 223 ? -14.555 23.054 15.322 1.00 46.25 223 PHE A N 1
ATOM 1745 C CA . PHE A 1 223 ? -13.383 23.024 16.169 1.00 46.25 223 PHE A CA 1
ATOM 1746 C C . PHE A 1 223 ? -13.863 22.991 17.628 1.00 46.25 223 PHE A C 1
ATOM 1748 O O . PHE A 1 223 ? -14.679 23.822 18.028 1.00 46.25 223 PHE A O 1
ATOM 1755 N N . LYS A 1 224 ? -13.296 22.069 18.425 1.00 35.47 224 LYS A N 1
ATOM 1756 C CA . LYS A 1 224 ? -13.159 22.166 19.896 1.00 35.47 224 LYS A CA 1
ATOM 1757 C C . LYS A 1 224 ? -14.090 21.361 20.832 1.00 35.47 224 LYS A C 1
ATOM 1759 O O . LYS A 1 224 ? -14.178 21.749 21.992 1.00 35.47 224 LYS A O 1
ATOM 1764 N N . LYS A 1 225 ? -14.700 20.221 20.459 1.00 34.53 225 LYS A N 1
ATOM 1765 C CA . LYS A 1 225 ? -15.344 19.360 21.496 1.00 34.53 225 LYS A CA 1
ATOM 1766 C C . LYS A 1 225 ? -14.985 17.872 21.551 1.00 34.53 225 LYS A C 1
ATOM 1768 O O . LYS A 1 225 ? -15.135 17.293 22.619 1.00 34.53 225 LYS A O 1
ATOM 1773 N N . ASP A 1 226 ? -14.385 17.287 20.519 1.00 43.94 226 ASP A N 1
ATOM 1774 C CA . ASP A 1 226 ? -14.111 15.841 20.522 1.00 43.94 226 ASP A CA 1
ATOM 1775 C C . ASP A 1 226 ? -12.616 15.502 20.579 1.00 43.94 226 ASP A C 1
ATOM 1777 O O . ASP A 1 226 ? -12.122 14.640 19.860 1.00 43.94 226 ASP A O 1
ATOM 1781 N N . ALA A 1 227 ? -11.865 16.141 21.478 1.00 42.03 227 ALA A N 1
ATOM 1782 C CA . ALA A 1 227 ? -10.520 15.659 21.815 1.00 42.03 227 ALA A CA 1
ATOM 1783 C C . ALA A 1 227 ? -10.546 14.236 22.428 1.00 42.03 227 ALA A C 1
ATOM 1785 O O . ALA A 1 227 ? -9.536 13.541 22.426 1.00 42.03 227 ALA A O 1
ATOM 1786 N N . SER A 1 228 ? -11.713 13.764 22.883 1.00 41.03 228 SER A N 1
ATOM 1787 C CA . SER A 1 228 ? -11.963 12.369 23.268 1.00 41.03 228 SER A CA 1
ATOM 1788 C C . SER A 1 228 ? -11.942 11.389 22.084 1.00 41.03 228 SER A C 1
ATOM 1790 O O . SER A 1 228 ? -11.639 10.217 22.288 1.00 41.03 228 SER A O 1
ATOM 1792 N N . LEU A 1 229 ? -12.171 11.844 20.842 1.00 47.31 229 LEU A N 1
ATOM 1793 C CA . LEU A 1 229 ? -11.950 11.036 19.632 1.00 47.31 229 LEU A CA 1
ATOM 1794 C C . LEU A 1 229 ? -10.455 10.902 19.282 1.00 47.31 229 LEU A C 1
ATOM 1796 O O . LEU A 1 229 ? -10.099 10.061 18.462 1.00 47.31 229 LEU A O 1
ATOM 1800 N N . LEU A 1 230 ? -9.571 11.682 19.914 1.00 49.22 230 LEU A N 1
ATOM 1801 C CA . LEU A 1 230 ? -8.122 11.693 19.662 1.00 49.22 230 LEU A CA 1
ATOM 1802 C C . LEU A 1 230 ? -7.316 10.890 20.692 1.00 49.22 230 LEU A C 1
ATOM 1804 O O . LEU A 1 230 ? -6.097 10.780 20.562 1.00 49.22 230 LEU A O 1
ATOM 1808 N N . ALA A 1 231 ? -7.961 10.317 21.713 1.00 60.97 231 ALA A N 1
ATOM 1809 C CA . ALA A 1 231 ? -7.275 9.397 22.608 1.00 60.97 231 ALA A CA 1
ATOM 1810 C C . ALA A 1 231 ? -6.794 8.188 21.790 1.00 60.97 231 ALA A C 1
ATOM 1812 O O . ALA A 1 231 ? -7.598 7.505 21.146 1.00 60.97 231 ALA A O 1
ATOM 1813 N N . LYS A 1 232 ? -5.474 7.957 21.794 1.00 66.88 232 LYS A N 1
ATOM 1814 C CA . LYS A 1 232 ? -4.859 6.761 21.213 1.00 66.88 232 LYS A CA 1
ATOM 1815 C C . LYS A 1 232 ? -5.571 5.547 21.791 1.00 66.88 232 LYS A C 1
ATOM 1817 O O . LYS A 1 232 ? -5.548 5.342 23.004 1.00 66.88 232 LYS A O 1
ATOM 1822 N N . VAL A 1 233 ? -6.176 4.739 20.928 1.00 79.62 233 VAL A N 1
ATOM 1823 C CA . VAL A 1 233 ? -6.794 3.496 21.380 1.00 79.62 233 VAL A CA 1
ATOM 1824 C C . VAL A 1 233 ? -5.667 2.544 21.746 1.00 79.62 233 VAL A C 1
ATOM 1826 O O . VAL A 1 233 ? -4.826 2.215 20.909 1.00 79.62 233 VAL A O 1
ATOM 1829 N N . GLY A 1 234 ? -5.593 2.162 23.019 1.00 83.25 234 GLY A N 1
ATOM 1830 C CA . GLY A 1 234 ? -4.601 1.214 23.509 1.00 83.25 234 GLY A CA 1
ATOM 1831 C C . GLY A 1 234 ? -4.921 -0.179 22.987 1.00 83.25 234 GLY A C 1
ATOM 1832 O O . GLY A 1 234 ? -5.719 -0.878 23.600 1.00 83.25 234 GLY A O 1
ATOM 1833 N N . LEU A 1 235 ? -4.325 -0.550 21.853 1.00 86.88 235 LEU A N 1
ATOM 1834 C CA . LEU A 1 235 ? -4.403 -1.903 21.319 1.00 86.88 235 LEU A CA 1
ATOM 1835 C C . LEU A 1 235 ? -3.152 -2.697 21.671 1.00 86.88 235 LEU A C 1
ATOM 1837 O O . LEU A 1 235 ? -2.039 -2.248 21.377 1.00 86.88 235 LEU A O 1
ATOM 1841 N N . ASP A 1 236 ? -3.349 -3.889 22.220 1.00 91.12 236 ASP A N 1
ATOM 1842 C CA . ASP A 1 236 ? -2.295 -4.886 22.337 1.00 91.12 236 ASP A CA 1
ATOM 1843 C C . ASP A 1 236 ? -2.030 -5.602 20.996 1.00 91.12 236 ASP A C 1
ATOM 1845 O O . ASP A 1 236 ? -2.733 -5.425 19.993 1.00 91.12 236 ASP A O 1
ATOM 1849 N N . ASN A 1 237 ? -0.973 -6.413 20.961 1.00 92.69 237 ASN A N 1
ATOM 1850 C CA . ASN A 1 237 ? -0.561 -7.110 19.745 1.00 92.69 237 ASN A CA 1
ATOM 1851 C C . ASN A 1 237 ? -1.581 -8.158 19.273 1.00 92.69 237 ASN A C 1
ATOM 1853 O O . ASN A 1 237 ? -1.702 -8.359 18.065 1.00 92.69 237 ASN A O 1
ATOM 1857 N N . ASN A 1 238 ? -2.340 -8.783 20.178 1.00 92.56 238 ASN A N 1
ATOM 1858 C CA . ASN A 1 238 ? -3.358 -9.772 19.819 1.00 92.56 238 ASN A CA 1
ATOM 1859 C C . ASN A 1 238 ? -4.555 -9.091 19.151 1.00 92.56 238 ASN A C 1
ATOM 1861 O O . ASN A 1 238 ? -5.042 -9.544 18.117 1.00 92.56 238 ASN A O 1
ATOM 1865 N N . GLN A 1 239 ? -4.986 -7.950 19.685 1.00 93.06 239 GLN A N 1
ATOM 1866 C CA . GLN A 1 239 ? -6.050 -7.141 19.098 1.00 93.06 239 GLN A CA 1
ATOM 1867 C C . GLN A 1 239 ? -5.649 -6.635 17.710 1.00 93.06 239 GLN A C 1
ATOM 1869 O O . GLN A 1 239 ? -6.415 -6.758 16.751 1.00 93.06 239 GLN A O 1
ATOM 1874 N N . LYS A 1 240 ? -4.419 -6.125 17.563 1.00 94.62 240 LYS A N 1
ATOM 1875 C CA . LYS A 1 240 ? -3.895 -5.716 16.252 1.00 94.62 240 LYS A CA 1
ATOM 1876 C C . LYS A 1 240 ? -3.787 -6.891 15.275 1.00 94.62 240 LYS A C 1
ATOM 1878 O O . LYS A 1 240 ? -4.077 -6.716 14.091 1.00 94.62 240 LYS A O 1
ATOM 1883 N N . ALA A 1 241 ? -3.419 -8.081 15.751 1.00 96.44 241 ALA A N 1
ATOM 1884 C CA . ALA A 1 241 ? -3.405 -9.306 14.955 1.00 96.44 241 ALA A CA 1
ATOM 1885 C C . ALA A 1 241 ? -4.799 -9.672 14.436 1.00 96.44 241 ALA A C 1
ATOM 1887 O O . ALA A 1 241 ? -4.957 -9.882 13.232 1.00 96.44 241 ALA A O 1
ATOM 1888 N N . GLU A 1 242 ? -5.823 -9.672 15.291 1.00 95.69 242 GLU A N 1
ATOM 1889 C CA . GLU A 1 242 ? -7.197 -9.962 14.867 1.00 95.69 242 GLU A CA 1
ATOM 1890 C C . GLU A 1 242 ? -7.743 -8.914 13.891 1.00 95.69 242 GLU A C 1
ATOM 1892 O O . GLU A 1 242 ? -8.369 -9.285 12.893 1.00 95.69 242 GLU A O 1
ATOM 1897 N N . ILE A 1 243 ? -7.440 -7.625 14.100 1.00 95.19 243 ILE A N 1
ATOM 1898 C CA . ILE A 1 243 ? -7.780 -6.562 13.141 1.00 95.19 243 ILE A CA 1
ATOM 1899 C C . ILE A 1 243 ? -7.067 -6.799 11.802 1.00 95.19 243 ILE A C 1
ATOM 1901 O O . ILE A 1 243 ? -7.714 -6.763 10.758 1.00 95.19 243 ILE A O 1
ATOM 1905 N N . CYS A 1 244 ? -5.760 -7.081 11.802 1.00 97.38 244 CYS A N 1
ATOM 1906 C CA . CYS A 1 244 ? -4.992 -7.297 10.573 1.00 97.38 244 CYS A CA 1
ATOM 1907 C C . CYS A 1 244 ? -5.477 -8.534 9.800 1.00 97.38 244 CYS A C 1
ATOM 1909 O O . CYS A 1 244 ? -5.698 -8.454 8.592 1.00 97.38 244 CYS A O 1
ATOM 1911 N N . LYS A 1 245 ? -5.730 -9.662 10.480 1.00 97.19 245 LYS A N 1
ATOM 1912 C CA . LYS A 1 245 ? -6.323 -10.870 9.872 1.00 97.19 245 LYS A CA 1
ATOM 1913 C C . LYS A 1 245 ? -7.673 -10.557 9.235 1.00 97.19 245 LYS A C 1
ATOM 1915 O O . LYS A 1 245 ? -7.935 -10.954 8.104 1.00 97.19 245 LYS A O 1
ATOM 1920 N N . SER A 1 246 ? -8.511 -9.821 9.956 1.00 95.19 246 SER A N 1
ATOM 1921 C CA . SER A 1 246 ? -9.842 -9.403 9.518 1.00 95.19 246 SER A CA 1
ATOM 1922 C C . SER A 1 246 ? -9.792 -8.493 8.289 1.00 95.19 246 SER A C 1
ATOM 1924 O O . SER A 1 246 ? -10.510 -8.722 7.317 1.00 95.19 246 SER A O 1
ATOM 1926 N N . TYR A 1 247 ? -8.886 -7.518 8.300 1.00 95.75 247 TYR A N 1
ATOM 1927 C CA . TYR A 1 247 ? -8.662 -6.568 7.216 1.00 95.75 247 TYR A CA 1
ATOM 1928 C C . TYR A 1 247 ? -8.087 -7.228 5.952 1.00 95.75 247 TYR A C 1
ATOM 1930 O O . TYR A 1 247 ? -8.617 -7.052 4.860 1.00 95.75 247 TYR A O 1
ATOM 1938 N N . ILE A 1 248 ? -7.060 -8.073 6.081 1.00 97.06 248 ILE A N 1
ATOM 1939 C CA . ILE A 1 248 ? -6.535 -8.849 4.944 1.00 97.06 248 ILE A CA 1
ATOM 1940 C C . ILE A 1 248 ? -7.594 -9.830 4.425 1.00 97.06 248 ILE A C 1
ATOM 1942 O O . ILE A 1 248 ? -7.744 -10.012 3.215 1.00 97.06 248 ILE A O 1
ATOM 1946 N N . GLY A 1 249 ? -8.359 -10.446 5.327 1.00 95.06 249 GLY A N 1
ATOM 1947 C CA . GLY A 1 249 ? -9.473 -11.318 4.977 1.00 95.06 249 GLY A CA 1
ATOM 1948 C C . GLY A 1 249 ? -10.512 -10.613 4.110 1.00 95.06 249 GLY A C 1
ATOM 1949 O O . GLY A 1 249 ? -10.892 -11.145 3.067 1.00 95.06 249 GLY A O 1
ATOM 1950 N N . SER A 1 250 ? -10.919 -9.398 4.486 1.00 93.31 250 SER A N 1
ATOM 1951 C CA . SER A 1 250 ? -11.920 -8.639 3.734 1.00 93.31 250 SER A CA 1
ATOM 1952 C C . SER A 1 250 ? -11.425 -8.232 2.343 1.00 93.31 250 SER A C 1
ATOM 1954 O O . SER A 1 250 ? -12.156 -8.414 1.373 1.00 93.31 250 SER A O 1
ATOM 1956 N N . ILE A 1 251 ? -10.165 -7.801 2.213 1.00 93.50 251 ILE A N 1
ATOM 1957 C CA . ILE A 1 251 ? -9.567 -7.405 0.924 1.00 93.50 251 ILE A CA 1
ATOM 1958 C C . ILE A 1 251 ? -9.514 -8.571 -0.069 1.00 93.50 251 ILE A C 1
ATOM 1960 O O . ILE A 1 251 ? -9.786 -8.403 -1.256 1.00 93.50 251 ILE A O 1
ATOM 1964 N N . PHE A 1 252 ? -9.150 -9.767 0.398 1.00 93.12 252 PHE A N 1
ATOM 1965 C CA . PHE A 1 252 ? -8.920 -10.922 -0.478 1.00 93.12 252 PHE A CA 1
ATOM 1966 C C . PHE A 1 252 ? -10.076 -11.925 -0.518 1.00 93.12 252 PHE A C 1
ATOM 1968 O O . PHE A 1 252 ? -9.911 -13.019 -1.073 1.00 93.12 252 PHE A O 1
ATOM 1975 N N . GLY A 1 253 ? -11.223 -11.597 0.084 1.00 92.38 253 GLY A N 1
ATOM 1976 C CA . GLY A 1 253 ? -12.371 -12.501 0.171 1.00 92.38 253 GLY A CA 1
ATOM 1977 C C . GLY A 1 253 ? -12.030 -13.804 0.903 1.00 92.38 253 GLY A C 1
ATOM 1978 O O . GLY A 1 253 ? -12.380 -14.898 0.452 1.00 92.38 253 GLY A O 1
ATOM 1979 N N . ARG A 1 254 ? -11.269 -13.711 1.998 1.00 93.88 254 ARG A N 1
ATOM 1980 C CA . ARG A 1 254 ? -10.823 -14.846 2.815 1.00 93.88 254 ARG A CA 1
ATOM 1981 C C . ARG A 1 254 ? -11.373 -14.755 4.228 1.00 93.88 254 ARG A C 1
ATOM 1983 O O . ARG A 1 254 ? -11.482 -13.685 4.813 1.00 93.88 254 ARG A O 1
ATOM 1990 N N . SER A 1 255 ? -11.670 -15.921 4.796 1.00 93.50 255 SER A N 1
ATOM 1991 C CA . SER A 1 255 ? -12.043 -16.018 6.206 1.00 93.50 255 SER A CA 1
ATOM 1992 C C . SER A 1 255 ? -10.851 -15.632 7.090 1.00 93.50 255 SER A C 1
ATOM 1994 O O . SER A 1 255 ? -9.783 -16.228 6.930 1.00 93.50 255 SER A O 1
ATOM 1996 N N . PRO A 1 256 ? -11.012 -14.736 8.078 1.00 94.00 256 PRO A N 1
ATOM 1997 C CA . PRO A 1 256 ? -9.934 -14.397 9.011 1.00 94.00 256 PRO A CA 1
ATOM 1998 C C . PRO A 1 256 ? -9.408 -15.610 9.792 1.00 94.00 256 PRO A C 1
ATOM 2000 O O . PRO A 1 256 ? -8.265 -15.609 10.235 1.00 94.00 256 PRO A O 1
ATOM 2003 N N . LYS A 1 257 ? -10.211 -16.679 9.918 1.00 95.50 257 LYS A N 1
ATOM 2004 C CA . LYS A 1 257 ? -9.839 -17.919 10.621 1.00 95.50 257 LYS A CA 1
ATOM 2005 C C . LYS A 1 257 ? -8.737 -18.725 9.931 1.00 95.50 257 LYS A C 1
ATOM 2007 O O . LYS A 1 257 ? -8.102 -19.532 10.593 1.00 95.50 257 LYS A O 1
ATOM 2012 N N . ILE A 1 258 ? -8.546 -18.560 8.619 1.00 96.94 258 ILE A N 1
ATOM 2013 C CA . ILE A 1 258 ? -7.471 -19.252 7.882 1.00 96.94 258 ILE A CA 1
ATOM 2014 C C . ILE A 1 258 ? -6.187 -18.424 7.804 1.00 96.94 258 ILE A C 1
ATOM 2016 O O . ILE A 1 258 ? -5.198 -18.883 7.240 1.00 96.94 258 ILE A O 1
ATOM 2020 N N . ILE A 1 259 ? -6.237 -17.183 8.286 1.00 98.12 259 ILE A N 1
ATOM 2021 C CA . ILE A 1 259 ? -5.111 -16.263 8.291 1.00 98.12 259 ILE A CA 1
ATOM 2022 C C . ILE A 1 259 ? -4.449 -16.387 9.655 1.00 98.12 259 ILE A C 1
ATOM 2024 O O . ILE A 1 259 ? -5.109 -16.253 10.674 1.00 98.12 259 ILE A O 1
ATOM 2028 N N . GLU A 1 260 ? -3.154 -16.653 9.676 1.00 98.19 260 GLU A N 1
ATOM 2029 C CA . GLU A 1 26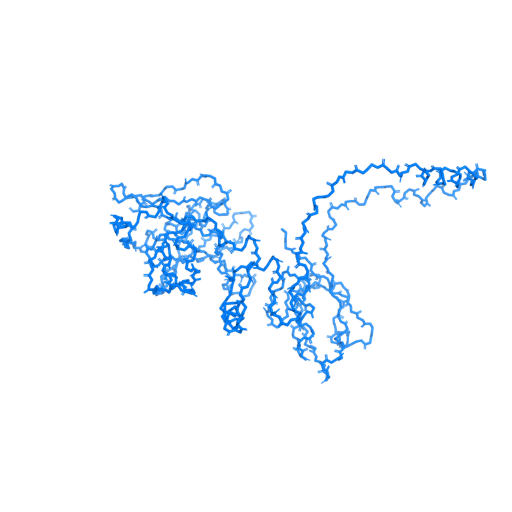0 ? -2.355 -16.806 10.886 1.00 98.19 260 GLU A CA 1
ATOM 2030 C C . GLU A 1 260 ? -1.534 -15.544 11.113 1.00 98.19 260 GLU A C 1
ATOM 2032 O O . GLU A 1 260 ? -0.862 -15.072 10.196 1.00 98.19 260 GLU A O 1
ATOM 2037 N N . HIS A 1 261 ? -1.551 -15.022 12.336 1.00 98.25 261 HIS A N 1
ATOM 2038 C CA . HIS A 1 261 ? -0.531 -14.088 12.806 1.00 98.25 261 HIS A CA 1
ATOM 2039 C C . HIS A 1 261 ? 0.728 -14.878 13.160 1.00 98.25 261 HIS A C 1
ATOM 2041 O O . HIS A 1 261 ? 0.629 -15.926 13.796 1.00 98.25 261 HIS A O 1
ATOM 2047 N N . TYR A 1 262 ? 1.891 -14.424 12.692 1.00 97.44 262 TYR A N 1
ATOM 2048 C CA . TYR A 1 262 ? 3.154 -15.126 12.941 1.00 97.44 262 TYR A CA 1
ATOM 2049 C C . TYR A 1 262 ? 4.254 -14.249 13.533 1.00 97.44 262 TYR A C 1
ATOM 2051 O O . TYR A 1 262 ? 5.245 -14.806 13.995 1.00 97.44 262 TYR A O 1
ATOM 2059 N N . ASP A 1 263 ? 4.107 -12.921 13.499 1.00 97.69 263 ASP A N 1
ATOM 2060 C CA . ASP A 1 263 ? 5.072 -11.999 14.098 1.00 97.69 263 ASP A CA 1
ATOM 2061 C C . ASP A 1 263 ? 4.480 -10.591 14.285 1.00 97.69 263 ASP A C 1
ATOM 2063 O O . ASP A 1 263 ? 3.554 -10.194 13.567 1.00 97.69 263 ASP A O 1
ATOM 2067 N N . THR A 1 264 ? 5.035 -9.828 15.223 1.00 97.38 264 THR A N 1
ATOM 2068 C CA . THR A 1 264 ? 4.855 -8.375 15.330 1.00 97.38 264 THR A CA 1
ATOM 2069 C C . THR A 1 264 ? 6.206 -7.754 15.662 1.00 97.38 264 THR A C 1
ATOM 2071 O O . THR A 1 264 ? 6.770 -8.071 16.707 1.00 97.38 264 THR A O 1
ATOM 2074 N N . ASP A 1 265 ? 6.713 -6.871 14.801 1.00 94.56 265 ASP A N 1
ATOM 2075 C CA . ASP A 1 265 ? 8.044 -6.283 15.000 1.00 94.56 265 ASP A CA 1
ATOM 2076 C C . ASP A 1 265 ? 8.055 -5.126 16.016 1.00 94.56 265 ASP A C 1
ATOM 2078 O O . ASP A 1 265 ? 7.022 -4.691 16.535 1.00 94.56 265 ASP A O 1
ATOM 2082 N N . ASP A 1 266 ? 9.255 -4.625 16.310 1.00 90.94 266 ASP A N 1
ATOM 2083 C CA . ASP A 1 266 ? 9.512 -3.494 17.206 1.00 90.94 266 ASP A CA 1
ATOM 2084 C C . ASP A 1 266 ? 8.915 -2.170 16.700 1.00 90.94 266 ASP A C 1
ATOM 2086 O O . ASP A 1 266 ? 8.605 -1.278 17.493 1.00 90.94 266 ASP A O 1
ATOM 2090 N N . GLN A 1 267 ? 8.688 -2.059 15.389 1.00 88.44 267 GLN A N 1
ATOM 2091 C CA . GLN A 1 267 ? 7.982 -0.944 14.757 1.00 88.44 267 GLN A CA 1
ATOM 2092 C C . GLN A 1 267 ? 6.454 -1.075 14.877 1.00 88.44 267 GLN A C 1
ATOM 2094 O O . GLN A 1 267 ? 5.720 -0.134 14.562 1.00 88.44 267 GLN A O 1
ATOM 2099 N N . GLY A 1 268 ? 5.957 -2.216 15.362 1.00 91.56 268 GLY A N 1
ATOM 2100 C CA . GLY A 1 268 ? 4.540 -2.506 15.534 1.00 91.56 268 GLY A CA 1
ATOM 2101 C C . GLY A 1 268 ? 3.837 -2.956 14.253 1.00 91.56 268 GLY A C 1
ATOM 2102 O O . GLY A 1 268 ? 2.601 -2.909 14.204 1.00 91.56 268 GLY A O 1
ATOM 2103 N N . PHE A 1 269 ? 4.579 -3.380 13.224 1.00 97.12 269 PHE A N 1
ATOM 2104 C CA . PHE A 1 269 ? 3.992 -4.015 12.050 1.00 97.12 269 PHE A CA 1
ATOM 2105 C C . PHE A 1 269 ? 3.552 -5.428 12.388 1.00 97.12 269 PHE A C 1
ATOM 2107 O O . PHE A 1 269 ? 4.299 -6.217 12.956 1.00 97.12 269 PHE A O 1
ATOM 2114 N N . VAL A 1 270 ? 2.326 -5.753 11.997 1.00 98.44 270 VAL A N 1
ATOM 2115 C CA . VAL A 1 270 ? 1.707 -7.046 12.283 1.00 98.44 270 VAL A CA 1
ATOM 2116 C C . VAL A 1 270 ? 1.809 -7.930 11.060 1.00 98.44 270 VAL A C 1
ATOM 2118 O O . VAL A 1 270 ? 1.279 -7.580 10.006 1.00 98.44 270 VAL A O 1
ATOM 2121 N N . TYR A 1 271 ? 2.438 -9.088 11.202 1.00 98.50 271 TYR A N 1
ATOM 2122 C CA . TYR A 1 271 ? 2.692 -10.006 10.106 1.00 98.50 271 TYR A CA 1
ATOM 2123 C C . TYR A 1 271 ? 1.707 -11.169 10.114 1.00 98.50 271 TYR A C 1
ATOM 2125 O O . TYR A 1 271 ? 1.548 -11.881 11.110 1.00 98.50 271 TYR A O 1
ATOM 2133 N N . VAL A 1 272 ? 1.056 -11.382 8.972 1.00 98.62 272 VAL A N 1
ATOM 2134 C CA . VAL A 1 272 ? 0.064 -12.439 8.795 1.00 98.62 272 VAL A CA 1
ATOM 2135 C C . VAL A 1 272 ? 0.317 -13.254 7.532 1.00 98.62 272 VAL A C 1
ATOM 2137 O O . VAL A 1 272 ? 0.884 -12.766 6.553 1.00 98.62 272 VAL A O 1
ATOM 2140 N N . LYS A 1 273 ? -0.107 -14.515 7.530 1.00 98.00 273 LYS A N 1
ATOM 2141 C CA . LYS A 1 273 ? 0.047 -15.426 6.391 1.00 98.00 273 LYS A CA 1
ATOM 2142 C C . LYS A 1 273 ? -1.153 -16.349 6.238 1.00 98.00 273 LYS A C 1
ATOM 2144 O O . LYS A 1 273 ? -1.863 -16.603 7.201 1.00 98.00 273 LYS A O 1
ATOM 2149 N N . TYR A 1 274 ? -1.358 -16.888 5.044 1.00 97.81 274 TYR A N 1
ATOM 2150 C CA . TYR A 1 274 ? -2.247 -18.034 4.850 1.00 97.81 274 TYR A CA 1
ATOM 2151 C C . TYR A 1 274 ? -1.813 -18.875 3.653 1.00 97.81 274 TYR A C 1
ATOM 2153 O O . TYR A 1 274 ? -1.255 -18.359 2.681 1.00 97.81 274 TYR A O 1
ATOM 2161 N N . ALA A 1 275 ? -2.102 -20.173 3.711 1.00 96.06 275 ALA A N 1
ATOM 2162 C CA . ALA A 1 275 ? -2.001 -21.062 2.561 1.00 96.06 275 ALA A CA 1
ATOM 2163 C C . ALA A 1 275 ? -3.336 -21.066 1.809 1.00 96.06 275 ALA A C 1
ATOM 2165 O O . ALA A 1 275 ? -4.400 -21.339 2.374 1.00 96.06 275 ALA A O 1
ATOM 2166 N N . ARG A 1 276 ? -3.306 -20.734 0.520 1.00 93.62 276 ARG A N 1
ATOM 2167 C CA . ARG A 1 276 ? -4.510 -20.737 -0.306 1.00 93.62 276 ARG A CA 1
ATOM 2168 C C . ARG A 1 276 ? -4.847 -22.171 -0.710 1.00 93.62 276 ARG A C 1
ATOM 2170 O O . ARG A 1 276 ? -4.090 -22.809 -1.425 1.00 93.62 276 ARG A O 1
ATOM 2177 N N . LYS A 1 277 ? -6.028 -22.656 -0.316 1.00 92.19 277 LYS A N 1
ATOM 2178 C CA . LYS A 1 277 ? -6.447 -24.052 -0.552 1.00 92.19 277 LYS A CA 1
ATOM 2179 C C . LYS A 1 277 ? -6.468 -24.489 -2.023 1.00 92.19 277 LYS A C 1
ATOM 2181 O O . LYS A 1 277 ? -6.320 -25.670 -2.290 1.00 92.19 277 LYS A O 1
ATOM 2186 N N . SER A 1 278 ? -6.693 -23.570 -2.964 1.00 92.25 278 SER A N 1
ATOM 2187 C CA . SER A 1 278 ? -6.832 -23.913 -4.386 1.00 92.25 278 SER A CA 1
ATOM 2188 C C . SER A 1 278 ? -5.519 -24.328 -5.052 1.00 92.25 278 SER A C 1
ATOM 2190 O O . SER A 1 278 ? -5.552 -25.061 -6.030 1.00 92.25 278 SER A O 1
ATOM 2192 N N . ASP A 1 279 ? -4.383 -23.829 -4.565 1.00 94.12 279 ASP A N 1
ATOM 2193 C CA . ASP A 1 279 ? -3.072 -24.002 -5.206 1.00 94.12 279 ASP A CA 1
ATOM 2194 C C . ASP A 1 279 ? -1.922 -24.211 -4.201 1.00 94.12 279 ASP A C 1
ATOM 2196 O O . ASP A 1 279 ? -0.760 -24.266 -4.593 1.00 94.12 279 ASP A O 1
ATOM 2200 N N . ASN A 1 280 ? -2.232 -24.313 -2.904 1.00 92.06 280 ASN A N 1
ATOM 2201 C CA . ASN A 1 280 ? -1.282 -24.388 -1.790 1.00 92.06 280 ASN A CA 1
ATOM 2202 C C . ASN A 1 280 ? -0.235 -23.263 -1.766 1.00 92.06 280 ASN A C 1
ATOM 2204 O O . ASN A 1 280 ? 0.778 -23.367 -1.072 1.00 92.06 280 ASN A O 1
ATOM 2208 N N . SER A 1 281 ? -0.474 -22.160 -2.480 1.00 91.75 281 SER A N 1
ATOM 2209 C CA . SER A 1 281 ? 0.435 -21.021 -2.463 1.00 91.75 281 SER A CA 1
ATOM 2210 C C . SER A 1 281 ? 0.391 -20.324 -1.102 1.00 91.75 281 SER A C 1
ATOM 2212 O O . SER A 1 281 ? -0.678 -20.102 -0.522 1.00 91.75 281 SER A O 1
ATOM 2214 N N . LEU A 1 282 ? 1.571 -19.984 -0.579 1.00 94.94 282 LEU A N 1
ATOM 2215 C CA . LEU A 1 282 ? 1.717 -19.262 0.680 1.00 94.94 282 LEU A CA 1
ATOM 2216 C C . LEU A 1 282 ? 1.685 -17.755 0.422 1.00 94.94 282 LEU A C 1
ATOM 2218 O O . LEU A 1 282 ? 2.567 -17.212 -0.242 1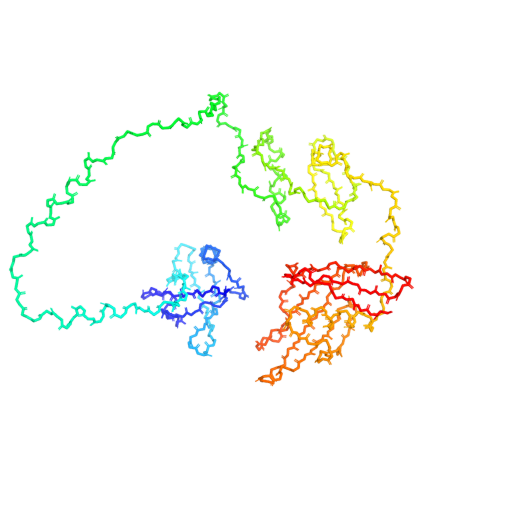.00 94.94 282 LEU A O 1
ATOM 2222 N N . TRP A 1 283 ? 0.701 -17.080 1.005 1.00 97.06 283 TRP A N 1
ATOM 2223 C CA . TRP A 1 283 ? 0.558 -15.629 0.953 1.00 97.06 283 TRP A CA 1
ATOM 2224 C C . TRP A 1 283 ? 0.975 -15.030 2.285 1.00 97.06 283 TRP A C 1
ATOM 2226 O O . TRP A 1 283 ? 0.626 -15.566 3.336 1.00 97.06 283 TRP A O 1
ATOM 2236 N N . ARG A 1 284 ? 1.721 -13.925 2.245 1.00 98.25 284 ARG A N 1
ATOM 2237 C CA . ARG A 1 284 ? 2.170 -13.202 3.439 1.00 98.25 284 ARG A CA 1
ATOM 2238 C C . ARG A 1 284 ? 1.908 -11.716 3.271 1.00 98.25 284 ARG A C 1
ATOM 2240 O O . ARG A 1 284 ? 2.106 -11.162 2.187 1.00 98.25 284 ARG A O 1
ATOM 2247 N N . TYR A 1 285 ? 1.489 -11.092 4.356 1.00 98.44 285 TYR A N 1
ATOM 2248 C CA . TYR A 1 285 ? 1.137 -9.686 4.426 1.00 98.44 285 TYR A CA 1
ATOM 2249 C C . TYR A 1 285 ? 1.666 -9.100 5.725 1.00 98.44 285 TYR A C 1
ATOM 2251 O O . TYR A 1 285 ? 1.855 -9.817 6.707 1.00 98.44 285 TYR A O 1
ATOM 2259 N N . ARG A 1 286 ? 1.865 -7.789 5.729 1.00 98.38 286 ARG A N 1
ATOM 2260 C CA . ARG A 1 286 ? 2.072 -7.027 6.953 1.00 98.38 286 ARG A CA 1
ATOM 2261 C C . ARG A 1 286 ? 1.133 -5.837 6.993 1.00 98.38 286 ARG A C 1
ATOM 2263 O O . ARG A 1 286 ? 0.901 -5.208 5.959 1.00 98.38 286 ARG A O 1
ATOM 2270 N N . CYS A 1 287 ? 0.617 -5.538 8.174 1.00 98.31 287 CYS A N 1
ATOM 2271 C CA . CYS A 1 287 ? -0.219 -4.380 8.430 1.00 98.31 287 CYS A CA 1
ATOM 2272 C C . CYS A 1 287 ? 0.559 -3.333 9.220 1.00 98.31 287 CYS A C 1
ATOM 2274 O O . CYS A 1 287 ? 1.296 -3.671 10.144 1.00 98.31 287 CYS A O 1
ATOM 2276 N N . ASN A 1 288 ? 0.345 -2.067 8.881 1.00 95.62 288 ASN A N 1
ATOM 2277 C CA . ASN A 1 288 ? 0.846 -0.927 9.630 1.00 95.62 288 ASN A CA 1
ATOM 2278 C C . ASN A 1 288 ? -0.344 -0.112 10.138 1.00 95.62 288 ASN A C 1
ATOM 2280 O O . ASN A 1 288 ? -1.246 0.218 9.365 1.00 95.62 288 ASN A O 1
ATOM 2284 N N . PHE A 1 289 ? -0.336 0.186 11.432 1.00 92.75 289 PHE A N 1
ATOM 2285 C CA . PHE A 1 289 ? -1.360 0.982 12.090 1.00 92.75 289 PHE A CA 1
ATOM 2286 C C . PHE A 1 289 ? -0.883 2.428 12.208 1.00 92.75 289 PHE A C 1
ATOM 2288 O O . PHE A 1 289 ? 0.290 2.684 12.478 1.00 92.75 289 PHE A O 1
ATOM 2295 N N . SER A 1 290 ? -1.792 3.388 12.049 1.00 85.44 290 SER A N 1
ATOM 2296 C CA . SER A 1 290 ? -1.486 4.780 12.386 1.00 85.44 290 SER A CA 1
ATOM 2297 C C . SER A 1 290 ? -1.109 4.917 13.873 1.00 85.44 290 SER A C 1
ATOM 2299 O O . SER A 1 290 ? -1.491 4.071 14.686 1.00 85.44 290 SER A O 1
ATOM 2301 N N . PRO A 1 291 ? -0.393 5.984 14.276 1.00 82.25 291 PRO A N 1
ATOM 2302 C CA . PRO A 1 291 ? 0.034 6.170 15.669 1.00 82.25 291 PRO A CA 1
ATOM 2303 C C . PRO A 1 291 ? -1.103 6.141 16.709 1.00 82.25 291 PRO A C 1
ATOM 2305 O O . PRO A 1 291 ? -0.887 5.746 17.857 1.00 82.25 291 PRO A O 1
ATOM 2308 N N . ASP A 1 292 ? -2.310 6.540 16.303 1.00 79.19 292 ASP A N 1
ATOM 2309 C CA . ASP A 1 292 ? -3.541 6.538 17.101 1.00 79.19 292 ASP A CA 1
ATOM 2310 C C . ASP A 1 292 ? -4.356 5.232 16.987 1.00 79.19 292 ASP A C 1
ATOM 2312 O O . ASP A 1 292 ? -5.400 5.097 17.626 1.00 79.19 292 ASP A O 1
ATOM 2316 N N . ASN A 1 293 ? -3.868 4.266 16.199 1.00 86.56 293 ASN A N 1
ATOM 2317 C CA . ASN A 1 293 ? -4.510 3.002 15.840 1.00 86.56 293 ASN A CA 1
ATOM 2318 C C . ASN A 1 293 ? -5.867 3.152 15.127 1.00 86.56 293 ASN A C 1
ATOM 2320 O O . ASN A 1 293 ? -6.660 2.214 15.117 1.00 86.56 293 ASN A O 1
ATOM 2324 N N . ARG A 1 294 ? -6.176 4.299 14.515 1.00 86.19 294 ARG A N 1
ATOM 2325 C CA . ARG A 1 294 ? -7.459 4.521 13.818 1.00 86.19 294 ARG A CA 1
ATOM 2326 C C . ARG A 1 294 ? -7.414 4.253 12.326 1.00 86.19 294 ARG A C 1
ATOM 2328 O O . ARG A 1 294 ? -8.456 4.292 11.679 1.00 86.19 294 ARG A O 1
ATOM 2335 N N . GLN A 1 295 ? -6.245 3.979 11.772 1.00 88.19 295 GLN A N 1
ATOM 2336 C CA . GLN A 1 295 ? -6.078 3.612 10.378 1.00 88.19 295 GLN A CA 1
ATOM 2337 C C . GLN A 1 295 ? -5.180 2.397 10.265 1.00 88.19 295 GLN A C 1
ATOM 2339 O O . GLN A 1 295 ? -4.291 2.178 11.091 1.00 88.19 295 GLN A O 1
ATOM 2344 N N . ILE A 1 296 ? -5.413 1.626 9.214 1.00 92.19 296 ILE A N 1
ATOM 2345 C CA . ILE A 1 296 ? -4.601 0.474 8.862 1.00 92.19 296 ILE A CA 1
ATOM 2346 C C . ILE A 1 296 ? -4.337 0.492 7.361 1.00 92.19 296 ILE A C 1
ATOM 2348 O O . ILE A 1 296 ? -5.232 0.763 6.560 1.00 92.19 296 ILE A O 1
ATOM 2352 N N . ILE A 1 297 ? -3.086 0.217 7.011 1.00 93.38 297 ILE A N 1
ATOM 2353 C CA . ILE A 1 297 ? -2.619 -0.017 5.644 1.00 93.38 297 ILE A CA 1
ATOM 2354 C C . ILE A 1 297 ? -1.878 -1.348 5.601 1.00 93.38 297 ILE A C 1
ATOM 2356 O O . ILE A 1 297 ? -1.448 -1.862 6.637 1.00 93.38 297 ILE A O 1
ATOM 2360 N N . TRP A 1 298 ? -1.683 -1.901 4.407 1.00 97.19 298 TRP A N 1
ATOM 2361 C CA . TRP A 1 298 ? -1.025 -3.196 4.256 1.00 97.19 298 TRP A CA 1
ATOM 2362 C C . TRP A 1 298 ? 0.026 -3.221 3.145 1.00 97.19 298 TRP A C 1
ATOM 2364 O O . TRP A 1 298 ? 0.060 -2.371 2.255 1.00 97.19 298 TRP A O 1
ATOM 2374 N N . SER A 1 299 ? 0.911 -4.213 3.213 1.00 97.31 299 SER A N 1
ATOM 2375 C CA . SER A 1 299 ? 1.862 -4.564 2.158 1.00 97.31 299 SER A CA 1
ATOM 2376 C C . SER A 1 299 ? 1.930 -6.083 2.014 1.00 97.31 299 SER A C 1
ATOM 2378 O O . SER A 1 299 ? 1.866 -6.819 3.000 1.00 97.31 299 SER A O 1
ATOM 2380 N N . GLY A 1 300 ? 2.017 -6.558 0.772 1.00 97.25 300 GLY A N 1
ATOM 2381 C CA . GLY A 1 300 ? 2.170 -7.975 0.451 1.00 97.25 300 GLY A CA 1
ATOM 2382 C C . GLY A 1 300 ? 3.635 -8.361 0.281 1.00 97.25 300 GLY A C 1
ATOM 2383 O O . GLY A 1 300 ? 4.438 -7.572 -0.219 1.00 97.25 300 GLY A O 1
ATOM 2384 N N . PHE A 1 301 ? 3.975 -9.587 0.660 1.00 96.69 301 PHE A N 1
ATOM 2385 C CA . PHE A 1 301 ? 5.286 -10.164 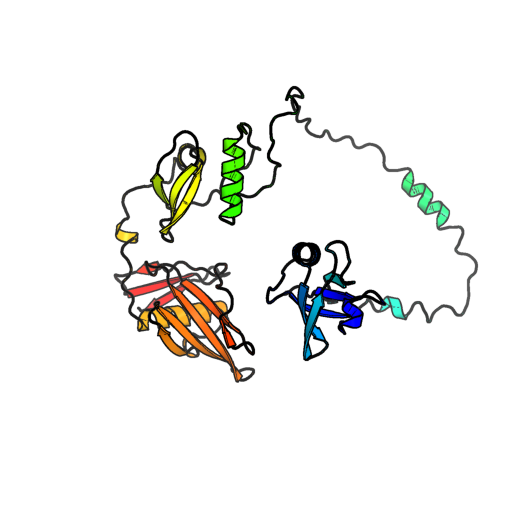0.390 1.00 96.69 301 PHE A CA 1
ATOM 2386 C C . PHE A 1 301 ? 5.355 -10.661 -1.057 1.00 96.69 301 PHE A C 1
ATOM 2388 O O . PHE A 1 301 ? 4.477 -11.400 -1.508 1.00 96.69 301 PHE A O 1
ATOM 2395 N N . ILE A 1 302 ? 6.387 -10.254 -1.790 1.00 89.06 302 ILE A N 1
ATOM 2396 C CA . ILE A 1 302 ? 6.563 -10.576 -3.205 1.00 89.06 302 ILE A CA 1
ATOM 2397 C C . ILE A 1 302 ? 7.512 -11.765 -3.325 1.00 89.06 302 ILE A C 1
ATOM 2399 O O . ILE A 1 302 ? 8.681 -11.696 -2.951 1.00 89.06 302 ILE A O 1
ATOM 2403 N N . LEU A 1 303 ? 6.998 -12.858 -3.885 1.00 81.38 303 LEU A N 1
ATOM 2404 C CA . LEU A 1 303 ? 7.795 -14.000 -4.322 1.00 81.38 303 LEU A CA 1
ATOM 2405 C C . LEU A 1 303 ? 8.033 -13.920 -5.841 1.00 81.38 303 LEU A C 1
ATOM 2407 O O . LEU A 1 303 ? 7.130 -13.490 -6.563 1.00 81.38 303 LEU A O 1
ATOM 2411 N N . PRO A 1 304 ? 9.208 -14.353 -6.340 1.00 83.38 304 PRO A N 1
ATOM 2412 C CA . PRO A 1 304 ? 10.319 -14.974 -5.609 1.00 83.38 304 PRO A CA 1
ATOM 2413 C C . PRO A 1 304 ? 11.322 -13.976 -5.010 1.00 83.38 304 PRO A C 1
ATOM 2415 O O . PRO A 1 304 ? 12.275 -14.414 -4.380 1.00 83.38 304 PRO A O 1
ATOM 2418 N N . ASP A 1 305 ? 11.119 -12.671 -5.192 1.00 81.56 305 ASP A N 1
ATOM 2419 C CA . ASP A 1 305 ? 12.100 -11.631 -4.839 1.00 81.56 305 ASP A CA 1
ATOM 2420 C C . ASP A 1 305 ? 12.373 -11.516 -3.326 1.00 81.56 305 ASP A C 1
ATOM 2422 O O . ASP A 1 305 ? 13.342 -10.885 -2.920 1.00 81.56 305 ASP A O 1
ATOM 2426 N N . GLN A 1 306 ? 11.535 -12.139 -2.490 1.00 90.25 306 GLN A N 1
ATOM 2427 C CA . GLN A 1 306 ? 11.623 -12.158 -1.025 1.00 90.25 306 GLN A CA 1
ATOM 2428 C C . GLN A 1 306 ? 11.638 -10.762 -0.387 1.00 90.25 306 GLN A C 1
ATOM 2430 O O . GLN A 1 306 ? 12.221 -10.550 0.675 1.00 90.25 306 GLN A O 1
ATOM 2435 N N . VAL A 1 307 ? 10.952 -9.810 -1.017 1.00 92.69 307 VAL A N 1
ATOM 2436 C CA . VAL A 1 307 ? 10.835 -8.432 -0.534 1.00 92.69 307 VAL A CA 1
ATOM 2437 C C . VAL A 1 307 ? 9.390 -8.072 -0.227 1.00 92.69 307 VAL A C 1
ATOM 2439 O O . VAL A 1 307 ? 8.446 -8.579 -0.835 1.00 92.69 307 VAL A O 1
ATOM 2442 N N . TRP A 1 308 ? 9.208 -7.143 0.705 1.00 94.44 308 TRP A N 1
ATOM 2443 C CA . TRP A 1 308 ? 7.921 -6.490 0.907 1.00 94.44 308 TRP A CA 1
ATOM 2444 C C . TRP A 1 308 ? 7.638 -5.522 -0.240 1.00 94.44 308 TRP A C 1
ATOM 2446 O O . TRP A 1 308 ? 8.487 -4.712 -0.607 1.00 94.44 308 TRP A O 1
ATOM 2456 N N . GLY A 1 309 ? 6.434 -5.599 -0.800 1.00 92.81 309 GLY A N 1
ATOM 2457 C CA . GLY A 1 309 ? 5.979 -4.673 -1.828 1.00 92.81 309 GLY A CA 1
ATOM 2458 C C . GLY A 1 309 ? 5.672 -3.278 -1.284 1.00 92.81 309 GLY A C 1
ATOM 2459 O O . GLY A 1 309 ? 5.808 -2.991 -0.089 1.00 92.81 309 GLY A O 1
ATOM 2460 N N . ARG A 1 310 ? 5.183 -2.404 -2.172 1.00 91.88 310 ARG A N 1
ATOM 2461 C CA . ARG A 1 310 ? 4.692 -1.080 -1.772 1.00 91.88 310 ARG A CA 1
ATOM 2462 C C . ARG A 1 310 ? 3.541 -1.194 -0.772 1.00 91.88 310 ARG A C 1
ATOM 2464 O O . ARG A 1 310 ? 2.729 -2.117 -0.862 1.00 91.88 310 ARG A O 1
ATOM 2471 N N . TRP A 1 311 ? 3.462 -0.227 0.135 1.00 92.31 311 TRP A N 1
ATOM 2472 C CA . TRP A 1 311 ? 2.269 -0.021 0.947 1.00 92.31 311 TRP A CA 1
ATOM 2473 C C . TRP A 1 311 ? 1.075 0.323 0.049 1.00 92.31 311 TRP A C 1
ATOM 2475 O O . TRP A 1 311 ? 1.230 0.982 -0.983 1.00 92.31 311 TRP A O 1
ATOM 2485 N N . ARG A 1 312 ? -0.094 -0.184 0.429 1.00 86.69 312 ARG A N 1
ATOM 2486 C CA . ARG A 1 312 ? -1.372 0.013 -0.254 1.00 86.69 312 ARG A CA 1
ATOM 2487 C C . ARG A 1 312 ? -2.189 1.033 0.515 1.00 86.69 312 ARG A C 1
ATOM 2489 O O . ARG A 1 312 ? -3.033 0.684 1.334 1.00 86.69 312 ARG A O 1
ATOM 2496 N N . ASP A 1 313 ? -1.856 2.297 0.306 1.00 83.75 313 ASP A N 1
ATOM 2497 C CA . ASP A 1 313 ? -2.585 3.428 0.869 1.00 83.75 313 ASP A CA 1
ATOM 2498 C C . ASP A 1 313 ? -3.930 3.651 0.163 1.00 83.75 313 ASP A C 1
ATOM 2500 O O . ASP A 1 313 ? -4.857 4.158 0.794 1.00 83.75 313 ASP A O 1
ATOM 2504 N N . GLU A 1 314 ? -4.088 3.180 -1.082 1.00 79.69 314 GLU A N 1
ATOM 2505 C CA . GLU A 1 314 ? -5.379 3.174 -1.781 1.00 79.69 314 GLU A CA 1
ATOM 2506 C C . GLU A 1 314 ? -6.464 2.341 -1.071 1.00 79.69 314 GLU A C 1
ATOM 2508 O O . GLU A 1 314 ? -7.650 2.603 -1.253 1.00 79.69 314 GLU A O 1
ATOM 2513 N N . ASP A 1 315 ? -6.058 1.383 -0.229 1.00 82.38 315 ASP A N 1
ATOM 2514 C CA . ASP A 1 315 ? -6.953 0.496 0.523 1.00 82.38 315 ASP A CA 1
ATOM 2515 C C . ASP A 1 315 ? -7.119 0.932 1.989 1.00 82.38 315 ASP A C 1
ATOM 2517 O O . ASP A 1 315 ? -7.659 0.172 2.796 1.00 82.38 315 ASP A O 1
ATOM 2521 N N . THR A 1 316 ? -6.621 2.115 2.374 1.00 85.25 316 THR A N 1
ATOM 2522 C CA . THR A 1 316 ? -6.651 2.580 3.771 1.00 85.25 316 THR A CA 1
ATOM 2523 C C . THR A 1 316 ? -8.078 2.599 4.310 1.00 85.25 316 THR A C 1
ATOM 2525 O O . THR A 1 316 ? -8.975 3.178 3.698 1.00 85.25 316 THR A O 1
ATOM 2528 N N . VAL A 1 317 ? -8.282 2.037 5.503 1.00 83.31 317 VAL A N 1
ATOM 2529 C CA . VAL A 1 317 ? -9.584 2.079 6.186 1.00 83.31 317 VAL A CA 1
ATOM 2530 C C . VAL A 1 317 ? -9.477 2.741 7.544 1.00 83.31 317 VAL A C 1
ATOM 2532 O O . VAL A 1 317 ? -8.477 2.606 8.248 1.00 83.31 317 VAL A O 1
ATOM 2535 N N . THR A 1 318 ? -10.542 3.445 7.921 1.00 83.94 318 THR A N 1
ATOM 2536 C CA . THR A 1 318 ? -10.711 3.968 9.275 1.00 83.94 318 THR A CA 1
ATOM 2537 C C . THR A 1 318 ? -11.313 2.899 10.180 1.00 83.94 318 THR A C 1
ATOM 2539 O O . THR A 1 318 ? -12.295 2.245 9.823 1.00 83.94 318 THR A O 1
ATOM 2542 N N . ILE A 1 319 ? -10.738 2.757 11.370 1.00 86.75 319 ILE A N 1
ATOM 2543 C CA . ILE A 1 319 ? -11.196 1.866 12.426 1.00 86.75 319 ILE A CA 1
ATOM 2544 C C . ILE A 1 319 ? -11.962 2.704 13.451 1.00 86.75 319 ILE A C 1
ATOM 2546 O O . ILE A 1 319 ? -11.434 3.646 14.046 1.00 86.75 319 ILE A O 1
ATOM 2550 N N . THR A 1 320 ? -13.233 2.365 13.637 1.00 86.75 320 THR A N 1
ATOM 2551 C CA . THR A 1 320 ? -14.094 2.959 14.663 1.00 86.75 320 THR A CA 1
ATOM 2552 C C . THR A 1 320 ? -14.138 2.042 15.872 1.00 86.75 320 THR A C 1
ATOM 2554 O O . THR A 1 320 ? -14.350 0.841 15.722 1.00 86.75 320 THR A O 1
ATOM 2557 N N . TYR A 1 321 ? -13.977 2.611 17.060 1.00 84.12 321 TYR A N 1
ATOM 2558 C CA . TYR A 1 321 ? -13.959 1.867 18.313 1.00 84.12 321 TYR A CA 1
ATOM 2559 C C . TYR A 1 321 ? -15.182 2.211 19.155 1.00 84.12 321 TYR A C 1
ATOM 2561 O O . TYR A 1 321 ? -15.509 3.385 19.328 1.00 84.12 321 TYR A O 1
ATOM 2569 N N . ASP A 1 322 ? -15.841 1.178 19.667 1.00 85.06 322 ASP A N 1
ATOM 2570 C CA . ASP A 1 322 ? -16.840 1.275 20.726 1.00 85.06 322 ASP A CA 1
ATOM 2571 C C . ASP A 1 322 ? -16.219 0.690 21.999 1.00 85.06 322 ASP A C 1
ATOM 2573 O O . ASP A 1 322 ? -16.253 -0.522 22.231 1.00 85.06 322 ASP A O 1
ATOM 2577 N N . ASP A 1 323 ? -15.620 1.560 22.813 1.00 77.00 323 ASP A N 1
ATOM 2578 C CA . ASP A 1 323 ? -14.944 1.169 24.054 1.00 77.00 323 ASP A CA 1
ATOM 2579 C C . ASP A 1 323 ? -15.902 0.546 25.075 1.00 77.00 323 ASP A C 1
ATOM 2581 O O . ASP A 1 323 ? -15.478 -0.289 25.879 1.00 77.00 323 ASP A O 1
ATOM 2585 N N . SER A 1 324 ? -17.187 0.920 25.025 1.00 80.25 324 SER A N 1
ATOM 2586 C CA . SER A 1 324 ? -18.215 0.407 25.935 1.00 80.25 324 SER A CA 1
ATOM 2587 C C . SER A 1 324 ? -18.541 -1.057 25.652 1.00 80.25 324 SER A C 1
ATOM 2589 O O . SER A 1 324 ? -18.754 -1.840 26.576 1.00 80.25 324 SER A O 1
ATOM 2591 N N . LYS A 1 325 ? -18.515 -1.447 24.373 1.00 84.19 325 LYS A N 1
ATOM 2592 C CA . LYS A 1 325 ? -18.788 -2.821 23.928 1.00 84.19 325 LYS A CA 1
ATOM 2593 C C . LYS A 1 325 ? -17.531 -3.619 23.615 1.00 84.19 325 LYS A C 1
ATOM 2595 O O . LYS A 1 325 ? -17.643 -4.808 23.320 1.00 84.19 325 LYS A O 1
ATOM 2600 N N . LYS A 1 326 ? -16.360 -2.976 23.672 1.00 84.44 326 LYS A N 1
ATOM 2601 C CA . LYS A 1 326 ? -15.075 -3.549 23.260 1.00 84.44 326 LYS A CA 1
ATOM 2602 C C . LYS A 1 326 ? -15.143 -4.081 21.829 1.00 84.44 326 LYS A C 1
ATOM 2604 O O . LYS A 1 326 ? -14.859 -5.243 21.552 1.00 84.44 326 LYS A O 1
ATOM 2609 N N . LEU A 1 327 ? -15.595 -3.219 20.918 1.00 86.75 327 LEU A N 1
ATOM 2610 C CA . LEU A 1 327 ? -15.725 -3.543 19.500 1.00 86.75 327 LEU A CA 1
ATOM 2611 C C . LEU A 1 327 ? -14.855 -2.618 18.653 1.00 86.75 327 LEU A C 1
ATOM 2613 O O . LEU A 1 327 ? -14.858 -1.404 18.849 1.00 86.75 327 LEU A O 1
ATOM 2617 N N . ALA A 1 328 ? -14.185 -3.190 17.658 1.00 87.25 328 ALA A N 1
ATOM 2618 C CA . ALA A 1 328 ? -13.614 -2.452 16.541 1.00 87.25 328 ALA A CA 1
ATOM 2619 C C . ALA A 1 328 ? -14.463 -2.702 15.295 1.00 87.25 328 ALA A C 1
ATOM 2621 O O . ALA A 1 328 ? -14.853 -3.832 15.008 1.00 87.25 328 ALA A O 1
ATOM 2622 N N . THR A 1 329 ? -14.760 -1.643 14.552 1.00 88.38 329 THR A N 1
ATOM 2623 C CA . THR A 1 329 ? -15.480 -1.705 13.281 1.00 88.38 329 THR A CA 1
ATOM 2624 C C . THR A 1 329 ? -14.632 -1.080 12.190 1.00 88.38 329 THR A C 1
ATOM 2626 O O . THR A 1 329 ? -14.208 0.067 12.313 1.00 88.38 329 THR A O 1
ATOM 2629 N N . LEU A 1 330 ? -14.411 -1.823 11.114 1.00 89.25 330 LEU A N 1
ATOM 2630 C CA . LEU A 1 330 ? -13.646 -1.389 9.952 1.00 89.25 330 LEU A CA 1
ATOM 2631 C C . LEU A 1 330 ? -14.504 -1.472 8.690 1.00 89.25 330 LEU A C 1
ATOM 2633 O O . LEU A 1 330 ? -15.283 -2.410 8.516 1.00 89.25 330 LEU A O 1
ATOM 2637 N N . GLY A 1 331 ? -14.397 -0.460 7.829 1.00 80.38 331 GLY A N 1
ATOM 2638 C CA . GLY A 1 331 ? -15.008 -0.505 6.501 1.00 80.38 331 GLY A CA 1
ATOM 2639 C C . GLY A 1 331 ? -14.296 -1.536 5.632 1.00 80.38 331 GLY A C 1
ATOM 2640 O O . GLY A 1 331 ? -13.084 -1.707 5.753 1.00 80.38 331 GLY A O 1
ATOM 2641 N N . ILE A 1 332 ? -15.030 -2.240 4.776 1.00 78.94 332 ILE A N 1
ATOM 2642 C CA . ILE A 1 332 ? -14.417 -3.123 3.783 1.00 78.94 332 ILE A CA 1
ATOM 2643 C C . ILE A 1 332 ? -14.042 -2.273 2.561 1.00 78.94 332 ILE A C 1
ATOM 2645 O O . ILE A 1 332 ? -14.921 -1.610 2.008 1.00 78.94 332 ILE A O 1
ATOM 2649 N N . PRO A 1 333 ? -12.770 -2.264 2.115 1.00 71.88 333 PRO A N 1
ATOM 2650 C CA . PRO A 1 333 ? -12.396 -1.550 0.899 1.00 71.88 333 PRO A CA 1
ATOM 2651 C C . PRO A 1 333 ? -13.275 -1.987 -0.274 1.00 71.88 333 PRO A C 1
ATOM 2653 O O . PRO A 1 333 ? -13.474 -3.181 -0.488 1.00 71.88 333 PRO A O 1
ATOM 2656 N N . LEU A 1 334 ? -13.797 -1.018 -1.033 1.00 68.12 334 LEU A N 1
ATOM 2657 C CA . LEU A 1 334 ? -14.644 -1.247 -2.213 1.00 68.12 334 LEU A CA 1
ATOM 2658 C C . LEU A 1 334 ? -16.021 -1.892 -1.928 1.00 68.12 334 LEU A C 1
ATOM 2660 O O . LEU A 1 334 ? -16.698 -2.299 -2.871 1.00 68.12 334 LEU A O 1
ATOM 2664 N N . SER A 1 335 ? -16.466 -1.950 -0.665 1.00 74.00 335 SER A N 1
ATOM 2665 C CA . SER A 1 335 ? -17.825 -2.360 -0.278 1.00 74.00 335 SER A CA 1
ATOM 2666 C C . SER A 1 335 ? -18.452 -1.361 0.705 1.00 74.00 335 SER A C 1
ATOM 2668 O O . SER A 1 335 ? -17.759 -0.643 1.423 1.00 74.00 335 SER A O 1
ATOM 2670 N N . THR A 1 336 ? -19.785 -1.310 0.751 1.00 74.44 336 THR A N 1
ATOM 2671 C CA . THR A 1 336 ? -20.537 -0.600 1.804 1.00 74.44 336 THR A CA 1
ATOM 2672 C C . THR A 1 336 ? -20.573 -1.367 3.125 1.00 74.44 336 THR A C 1
ATOM 2674 O O . THR A 1 336 ? -21.022 -0.834 4.143 1.00 74.44 336 THR A O 1
ATOM 2677 N N . ASP A 1 337 ? -20.118 -2.618 3.112 1.00 79.81 337 ASP A N 1
ATOM 2678 C CA . ASP A 1 337 ? -20.110 -3.492 4.272 1.00 79.81 337 ASP A CA 1
ATOM 2679 C C . ASP A 1 337 ? -19.094 -3.042 5.323 1.00 79.81 337 ASP A C 1
ATOM 2681 O O . ASP A 1 337 ? -18.042 -2.454 5.044 1.00 79.81 337 ASP A O 1
ATOM 2685 N N . LYS A 1 338 ? -19.412 -3.371 6.573 1.00 85.81 338 LYS A N 1
ATOM 2686 C CA . LYS A 1 338 ? -18.551 -3.136 7.727 1.00 85.81 338 LYS A CA 1
ATOM 2687 C C . LYS A 1 338 ? -18.265 -4.458 8.410 1.00 85.81 338 LYS A C 1
ATOM 2689 O O . LYS A 1 338 ? -19.155 -5.289 8.572 1.00 85.81 338 LYS A O 1
ATOM 2694 N N . LEU A 1 339 ? -17.026 -4.624 8.846 1.00 85.31 339 LEU A N 1
ATOM 2695 C CA . LEU A 1 339 ? -16.612 -5.751 9.660 1.00 85.31 339 LEU A CA 1
ATOM 2696 C C . LEU A 1 339 ? -16.480 -5.287 11.106 1.00 85.31 339 LEU A C 1
ATOM 2698 O O . LEU A 1 339 ? -15.683 -4.400 11.401 1.00 85.31 339 LEU A O 1
ATOM 2702 N N . THR A 1 340 ? -17.261 -5.890 11.996 1.00 88.94 340 THR A N 1
ATOM 2703 C CA . THR A 1 340 ? -17.189 -5.645 13.438 1.00 88.94 340 THR A CA 1
ATOM 2704 C C . THR A 1 340 ? -16.562 -6.847 14.120 1.00 88.94 340 THR A C 1
ATOM 2706 O O . THR A 1 340 ? -16.973 -7.985 13.899 1.00 88.94 340 THR A O 1
ATOM 2709 N N . LEU A 1 341 ? -15.572 -6.590 14.964 1.00 86.81 341 LEU A N 1
ATOM 2710 C CA . LEU A 1 341 ? -14.857 -7.598 15.724 1.00 86.81 341 LEU A CA 1
ATOM 2711 C C . LEU A 1 341 ? -14.774 -7.190 17.191 1.00 86.81 341 LEU A C 1
ATOM 2713 O O . LEU A 1 341 ? -14.733 -6.005 17.523 1.00 86.81 341 LEU A O 1
ATOM 2717 N N . LYS A 1 342 ? -14.768 -8.196 18.062 1.00 85.50 342 LYS A N 1
ATOM 2718 C CA . LYS A 1 342 ? -14.553 -8.013 19.493 1.00 85.50 342 LYS A CA 1
ATOM 2719 C C . LYS A 1 342 ? -13.057 -7.859 19.742 1.00 85.50 342 LYS A C 1
ATOM 2721 O O . LYS A 1 342 ? -12.286 -8.672 19.233 1.00 85.50 342 LYS A O 1
ATOM 2726 N N . ILE A 1 343 ? -12.683 -6.820 20.479 1.00 79.12 343 ILE A N 1
ATOM 2727 C CA . ILE A 1 343 ? -11.297 -6.509 20.841 1.00 79.12 343 ILE A CA 1
ATOM 2728 C C . ILE A 1 343 ? -11.079 -6.655 22.337 1.00 79.12 343 ILE A C 1
ATOM 2730 O O . ILE A 1 343 ? -12.019 -6.395 23.116 1.00 79.12 343 ILE A O 1
#

Organism: Photobacterium phosphoreum (NCBI:txid659)

InterPro domains:
  IPR036034 PDZ superfamily [G3DSA:2.30.42.10] (4-69)
  IPR036034 PDZ superfamily [SSF50156] (8-66)
  IPR041489 PDZ domain 6 [PF17820] (8-48)

pLDDT: mean 71.19, std 24.37, range [28.16, 98.62]